Protein AF-A0A5E4K9M5-F1 (afdb_monomer)

Secondary structure (DSSP, 8-state):
---SHHHHHHHHHHHHTTS--SSS-------EEEEEEEEEETTEEEEEEEEE--HHHHHHHHHH-GGGGHHHHHHHTTTS-EEEEEE-SSEEEEEE-S-SEEETTEEEE---EEEEEE-SEEEEE-TT-SSPEEEESEEEEEGGGTTTTTHHHHHHIIIIIS--GGGGG-EEEEEETTEEEEEETTEEEEEEEEETTEEEEEETTS-EEEEEEEEETTEEEEEESSEEEPPPEEE--

Structure (mmCIF, N/CA/C/O backbone):
data_AF-A0A5E4K9M5-F1
#
_entry.id   AF-A0A5E4K9M5-F1
#
loop_
_atom_site.group_PDB
_atom_site.id
_atom_site.type_symbol
_atom_site.label_atom_id
_atom_site.label_alt_id
_atom_site.label_comp_id
_atom_site.label_asym_id
_atom_site.label_entity_id
_atom_site.label_seq_id
_atom_site.pdbx_PDB_ins_code
_atom_site.Cartn_x
_atom_site.Cartn_y
_atom_site.Cartn_z
_atom_site.occupancy
_atom_site.B_iso_or_equiv
_atom_site.auth_seq_id
_atom_site.auth_comp_id
_atom_site.auth_asym_id
_atom_site.auth_atom_id
_atom_site.pdbx_PDB_model_num
ATOM 1 N N . MET A 1 1 ? 60.844 -1.047 -1.094 1.00 50.81 1 MET A N 1
ATOM 2 C CA . MET A 1 1 ? 59.518 -1.431 -0.561 1.00 50.81 1 MET A CA 1
ATOM 3 C C . MET A 1 1 ? 58.925 -0.231 0.169 1.00 50.81 1 MET A C 1
ATOM 5 O O . MET A 1 1 ? 59.220 -0.029 1.337 1.00 50.81 1 MET A O 1
ATOM 9 N N . LYS A 1 2 ? 58.195 0.640 -0.537 1.00 50.81 2 LYS A N 1
ATOM 10 C CA . LYS A 1 2 ? 57.558 1.830 0.046 1.00 50.81 2 LYS A CA 1
ATOM 11 C C . LYS A 1 2 ? 56.042 1.601 0.094 1.00 50.81 2 LYS A C 1
ATOM 13 O O . LYS A 1 2 ? 55.430 1.344 -0.933 1.00 50.81 2 LYS A O 1
ATOM 18 N N . SER A 1 3 ? 55.513 1.635 1.319 1.00 57.06 3 SER A N 1
ATOM 19 C CA . SER A 1 3 ? 54.131 1.958 1.706 1.00 57.06 3 SER A CA 1
ATOM 20 C C . SER A 1 3 ? 52.963 1.204 1.039 1.00 57.06 3 SER A C 1
ATOM 22 O O . SER A 1 3 ? 52.093 1.831 0.447 1.00 57.06 3 SER A O 1
ATOM 24 N N . ALA A 1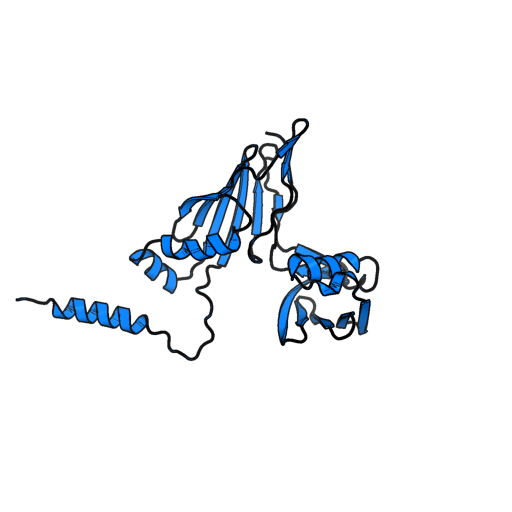 4 ? 52.854 -0.114 1.248 1.00 56.34 4 ALA A N 1
ATOM 25 C CA . ALA A 1 4 ? 51.552 -0.811 1.194 1.00 56.34 4 ALA A CA 1
ATOM 26 C C . ALA A 1 4 ? 50.802 -0.764 2.547 1.00 56.34 4 ALA A C 1
ATOM 28 O O . ALA A 1 4 ? 49.584 -0.914 2.603 1.00 56.34 4 ALA A O 1
ATOM 29 N N . LEU A 1 5 ? 51.528 -0.490 3.640 1.00 54.72 5 LEU A N 1
ATOM 30 C CA . LEU A 1 5 ? 50.997 -0.409 5.001 1.00 54.72 5 LEU A CA 1
ATOM 31 C C . LEU A 1 5 ? 49.834 0.597 5.187 1.00 54.72 5 LEU A C 1
ATOM 33 O O . LEU A 1 5 ? 48.868 0.222 5.846 1.00 54.72 5 LEU A O 1
ATOM 37 N N . PRO A 1 6 ? 49.831 1.817 4.601 1.00 60.69 6 PRO A N 1
ATOM 38 C CA . PRO A 1 6 ? 48.712 2.741 4.801 1.00 60.69 6 PRO A CA 1
ATOM 39 C C . PRO A 1 6 ? 47.427 2.279 4.099 1.00 60.69 6 PRO A C 1
ATOM 41 O O . PRO A 1 6 ? 46.347 2.536 4.612 1.00 60.69 6 PRO A O 1
ATOM 44 N N . ILE A 1 7 ? 47.524 1.546 2.981 1.00 67.31 7 ILE A N 1
ATOM 45 C CA . ILE A 1 7 ? 46.358 1.029 2.243 1.00 67.31 7 ILE A CA 1
ATOM 46 C C . ILE A 1 7 ? 45.674 -0.087 3.035 1.00 67.31 7 ILE A C 1
ATOM 48 O O . ILE A 1 7 ? 44.453 -0.082 3.161 1.00 67.31 7 ILE A O 1
ATOM 52 N N . PHE A 1 8 ? 46.449 -1.006 3.619 1.00 65.38 8 PHE A N 1
ATOM 53 C CA . PHE A 1 8 ? 45.904 -2.070 4.467 1.00 65.38 8 PHE A CA 1
ATOM 54 C C . PHE A 1 8 ? 45.260 -1.526 5.743 1.00 65.38 8 PHE A C 1
ATOM 56 O O . PHE A 1 8 ? 44.217 -2.027 6.148 1.00 65.38 8 PHE A O 1
ATOM 63 N N . VAL A 1 9 ? 45.832 -0.479 6.343 1.00 68.38 9 VAL A N 1
ATOM 64 C CA . VAL A 1 9 ? 45.229 0.194 7.503 1.00 68.38 9 VAL A CA 1
ATOM 65 C C . VAL A 1 9 ? 43.939 0.918 7.104 1.00 68.38 9 VAL A C 1
ATOM 67 O O . VAL A 1 9 ? 42.949 0.809 7.821 1.00 68.38 9 VAL A O 1
ATOM 70 N N . LEU A 1 10 ? 43.894 1.574 5.938 1.00 65.62 10 LEU A N 1
ATOM 71 C CA . LEU A 1 10 ? 42.676 2.222 5.436 1.00 65.62 10 LEU A CA 1
ATOM 72 C C . LEU A 1 10 ? 41.554 1.203 5.158 1.00 65.62 10 LEU A C 1
ATOM 74 O O . LEU A 1 10 ? 40.413 1.418 5.557 1.00 65.62 10 LEU A O 1
ATOM 78 N N . LEU A 1 11 ? 41.888 0.073 4.524 1.00 68.19 11 LEU A N 1
ATOM 79 C CA . LEU A 1 11 ? 40.965 -1.040 4.271 1.00 68.19 11 LEU A CA 1
ATOM 80 C C . LEU A 1 11 ? 40.505 -1.715 5.567 1.00 68.19 11 LEU A C 1
ATOM 82 O O . LEU A 1 11 ? 39.335 -2.064 5.682 1.00 68.19 11 LEU A O 1
ATOM 86 N N . ALA A 1 12 ? 41.390 -1.867 6.553 1.00 65.19 12 ALA A N 1
ATOM 87 C CA . ALA A 1 12 ? 41.050 -2.432 7.856 1.00 65.19 12 ALA A CA 1
ATOM 88 C C . ALA A 1 12 ? 40.137 -1.505 8.672 1.00 65.19 12 ALA A C 1
ATOM 90 O O . ALA A 1 12 ? 39.215 -1.991 9.318 1.00 65.19 12 ALA A O 1
ATOM 91 N N . ILE A 1 13 ? 40.330 -0.183 8.600 1.00 66.38 13 ILE A N 1
ATOM 92 C CA . ILE A 1 13 ? 39.412 0.800 9.200 1.00 66.38 13 ILE A CA 1
ATOM 93 C C . ILE A 1 13 ? 38.050 0.742 8.495 1.00 66.38 13 ILE A C 1
ATOM 95 O O . ILE A 1 13 ? 37.022 0.692 9.165 1.00 66.38 13 ILE A O 1
ATOM 99 N N . LEU A 1 14 ? 38.029 0.653 7.159 1.00 63.12 14 LEU A N 1
ATOM 100 C CA . LEU A 1 14 ? 36.798 0.477 6.379 1.00 63.12 14 LEU A CA 1
ATOM 101 C C . LEU A 1 14 ? 36.054 -0.820 6.764 1.00 63.12 14 LEU A C 1
ATOM 103 O O . LEU A 1 14 ? 34.833 -0.813 6.892 1.00 63.12 14 LEU A O 1
ATOM 107 N N . PHE A 1 15 ? 36.785 -1.913 7.012 1.00 59.09 15 PHE A N 1
ATOM 108 C CA . PHE A 1 15 ? 36.234 -3.183 7.501 1.00 59.09 15 PHE A CA 1
ATOM 109 C C . PHE A 1 15 ? 35.813 -3.148 8.976 1.00 59.09 15 PHE A C 1
ATOM 111 O O . PHE A 1 15 ? 34.861 -3.827 9.347 1.00 59.09 15 PHE A O 1
ATOM 118 N N . ALA A 1 16 ? 36.459 -2.344 9.821 1.00 57.28 16 ALA A N 1
ATOM 119 C CA . ALA A 1 16 ? 36.050 -2.166 11.214 1.00 57.28 16 ALA A CA 1
ATOM 120 C C . ALA A 1 16 ? 34.698 -1.435 11.324 1.00 57.28 16 ALA A C 1
ATOM 122 O O . ALA A 1 16 ? 33.911 -1.751 12.212 1.00 57.28 16 ALA A O 1
ATOM 123 N N . PHE A 1 17 ? 34.377 -0.545 10.375 1.00 53.91 17 PHE A N 1
ATOM 124 C CA . PHE A 1 17 ? 33.035 0.040 10.224 1.00 53.91 17 PHE A CA 1
ATOM 125 C C . PHE A 1 17 ? 31.990 -0.935 9.643 1.00 53.91 17 PHE A C 1
ATOM 127 O O . PHE A 1 17 ? 30.795 -0.657 9.725 1.00 53.91 17 PHE A O 1
ATOM 134 N N . LEU A 1 18 ? 32.406 -2.077 9.075 1.00 49.41 18 LEU A N 1
ATOM 135 C CA . LEU A 1 18 ? 31.502 -3.140 8.609 1.00 49.41 18 LEU A CA 1
ATOM 136 C C . LEU A 1 18 ? 31.061 -4.090 9.731 1.00 49.41 18 LEU A C 1
ATOM 138 O O . LEU A 1 18 ? 30.212 -4.944 9.477 1.00 49.41 18 LEU A O 1
ATOM 142 N N . ILE A 1 19 ? 31.606 -3.970 10.946 1.00 50.56 19 ILE A N 1
ATOM 143 C CA . ILE A 1 19 ? 31.110 -4.709 12.110 1.00 50.56 19 ILE A CA 1
ATOM 144 C C . ILE A 1 19 ? 29.936 -3.901 12.678 1.00 50.56 19 ILE A C 1
ATOM 146 O O . ILE A 1 19 ? 30.170 -2.879 13.327 1.00 50.56 19 ILE A O 1
ATOM 150 N N . PRO A 1 20 ? 28.669 -4.296 12.449 1.00 53.44 20 PRO A N 1
ATOM 151 C CA . PRO A 1 20 ? 27.568 -3.661 13.149 1.00 53.44 20 PRO A CA 1
ATOM 152 C C . PRO A 1 20 ? 27.783 -3.905 14.642 1.00 53.44 20 PRO A C 1
ATOM 154 O O . PRO A 1 20 ? 27.929 -5.051 15.070 1.00 53.44 20 PRO A O 1
ATOM 157 N N . PHE A 1 21 ? 27.812 -2.834 15.436 1.00 42.25 21 PHE A N 1
ATOM 158 C CA . PHE A 1 21 ? 27.625 -2.936 16.878 1.00 42.25 21 PHE A CA 1
ATOM 159 C C . PHE A 1 21 ? 26.360 -3.769 17.117 1.00 42.25 21 PHE A C 1
ATOM 161 O O . PHE A 1 21 ? 25.243 -3.334 16.838 1.00 42.25 21 PHE A O 1
ATOM 168 N N . SER A 1 22 ? 26.550 -5.011 17.560 1.00 47.81 22 SER A N 1
ATOM 169 C CA . SER A 1 22 ? 25.498 -6.006 17.719 1.00 47.81 22 SER A CA 1
ATOM 170 C C . SER A 1 22 ? 24.697 -5.724 18.987 1.00 47.81 22 SER A C 1
ATOM 172 O O . SER A 1 22 ? 24.838 -6.454 19.959 1.00 47.81 22 SER A O 1
ATOM 174 N N . ASN A 1 23 ? 23.920 -4.639 19.007 1.00 39.59 23 ASN A N 1
ATOM 175 C CA . ASN A 1 23 ? 22.883 -4.374 20.015 1.00 39.59 23 ASN A CA 1
ATOM 176 C C . ASN A 1 23 ? 21.865 -3.321 19.534 1.00 39.59 23 ASN A C 1
ATOM 178 O O . ASN A 1 23 ? 21.411 -2.467 20.289 1.00 39.59 23 ASN A O 1
ATOM 182 N N . GLY A 1 24 ? 21.481 -3.400 18.263 1.00 34.53 24 GLY A N 1
ATOM 183 C CA . GLY A 1 24 ? 20.300 -2.734 17.728 1.00 34.53 24 GLY A CA 1
ATOM 184 C C . GLY A 1 24 ? 19.589 -3.718 16.814 1.00 34.53 24 GLY A C 1
ATOM 185 O O . GLY A 1 24 ? 20.246 -4.459 16.081 1.00 34.53 24 GLY A O 1
ATOM 186 N N . THR A 1 25 ? 18.261 -3.784 16.882 1.00 33.03 25 THR A N 1
ATOM 187 C CA . THR A 1 25 ? 17.464 -4.485 15.868 1.00 33.03 25 THR A CA 1
ATOM 188 C C . THR A 1 25 ? 17.937 -4.044 14.484 1.00 33.03 25 THR A C 1
ATOM 190 O O . THR A 1 25 ? 18.209 -2.854 14.322 1.00 33.03 25 THR A O 1
ATOM 193 N N . PRO A 1 26 ? 18.067 -4.948 13.497 1.00 37.00 26 PRO A N 1
ATOM 194 C CA . PRO A 1 26 ? 18.453 -4.555 12.156 1.00 37.00 26 PRO A CA 1
ATOM 195 C C . PRO A 1 26 ? 17.358 -3.640 11.611 1.00 37.00 26 PRO A C 1
ATOM 197 O O . PRO A 1 26 ? 16.344 -4.113 11.104 1.00 37.00 26 PRO A O 1
ATOM 200 N N . GLU A 1 27 ? 17.548 -2.328 11.732 1.00 38.88 27 GLU A N 1
ATOM 201 C CA . GLU A 1 27 ? 16.930 -1.388 10.815 1.00 38.88 27 GLU A CA 1
ATOM 202 C C . GLU A 1 27 ? 17.432 -1.814 9.441 1.00 38.88 27 GLU A C 1
ATOM 204 O O . GLU A 1 27 ? 18.598 -1.659 9.071 1.00 38.88 27 GLU A O 1
ATOM 209 N N . THR A 1 28 ? 16.568 -2.538 8.742 1.00 41.56 28 THR A N 1
ATOM 210 C CA . THR A 1 28 ? 16.776 -2.993 7.381 1.00 41.56 28 THR A CA 1
ATOM 211 C C . THR A 1 28 ? 17.230 -1.796 6.571 1.00 41.56 28 THR A C 1
ATOM 213 O O . THR A 1 28 ? 16.444 -0.869 6.434 1.00 41.56 28 THR A O 1
ATOM 216 N N . ARG A 1 29 ? 18.479 -1.824 6.084 1.00 50.88 29 ARG A N 1
ATOM 217 C CA . ARG A 1 29 ? 19.083 -0.913 5.092 1.00 50.88 29 ARG A CA 1
ATOM 218 C C . ARG A 1 29 ? 17.989 -0.200 4.284 1.00 50.88 29 ARG A C 1
ATOM 220 O O . ARG A 1 29 ? 17.463 -0.782 3.333 1.00 50.88 29 ARG A O 1
ATOM 227 N N . SER A 1 30 ? 17.567 0.976 4.743 1.00 57.78 30 SER A N 1
ATOM 228 C CA . SER A 1 30 ? 16.258 1.519 4.382 1.00 57.78 30 SER A CA 1
ATOM 229 C C . SER A 1 30 ? 16.359 2.199 3.027 1.00 57.78 30 SER A C 1
ATOM 231 O O . SER A 1 30 ? 16.856 3.314 2.907 1.00 57.78 30 SER A O 1
ATOM 233 N N . MET A 1 31 ? 15.946 1.476 1.989 1.00 75.62 31 MET A N 1
ATOM 234 C CA . MET A 1 31 ? 15.567 2.088 0.727 1.00 75.62 31 MET A CA 1
ATOM 235 C C . MET A 1 31 ? 14.102 2.499 0.850 1.00 75.62 31 MET A C 1
ATOM 237 O O . MET A 1 31 ? 13.214 1.645 0.779 1.00 75.62 31 MET A O 1
ATOM 241 N N . ASP A 1 32 ? 13.864 3.793 1.015 1.00 85.62 32 ASP A N 1
ATOM 242 C CA . ASP A 1 32 ? 12.523 4.353 1.103 1.00 85.62 32 ASP A CA 1
ATOM 243 C C . ASP A 1 32 ? 12.048 4.756 -0.290 1.00 85.62 32 ASP A C 1
ATOM 245 O O . ASP A 1 32 ? 12.648 5.599 -0.959 1.00 85.62 32 ASP A O 1
ATOM 249 N N . PHE A 1 33 ? 10.967 4.134 -0.761 1.00 90.44 33 PHE A N 1
ATOM 250 C CA . PHE A 1 33 ? 10.431 4.391 -2.097 1.00 90.44 33 PHE A CA 1
ATOM 251 C C . PHE A 1 33 ? 9.691 5.726 -2.093 1.00 90.44 33 PHE A C 1
ATOM 253 O O . PHE A 1 33 ? 8.584 5.843 -1.570 1.00 90.44 33 PHE A O 1
ATOM 260 N N . THR A 1 34 ? 10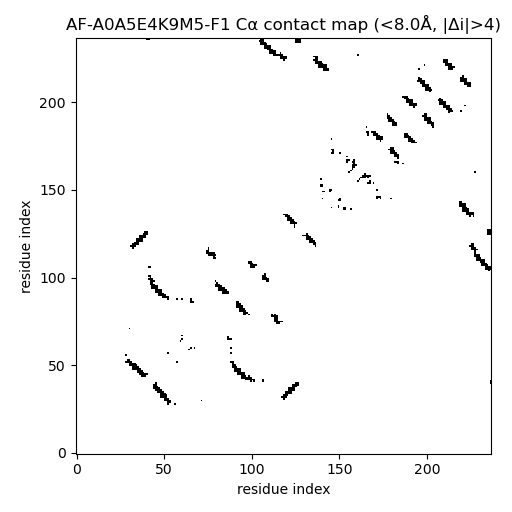.266 6.742 -2.723 1.00 92.94 34 THR A N 1
ATOM 261 C CA . THR A 1 34 ? 9.686 8.089 -2.738 1.00 92.94 34 THR A CA 1
ATOM 262 C C . THR A 1 34 ? 8.536 8.192 -3.733 1.00 92.94 34 THR A C 1
ATOM 264 O O . THR A 1 34 ? 7.506 8.798 -3.434 1.00 92.94 34 THR A O 1
ATOM 267 N N . SER A 1 35 ? 8.675 7.566 -4.904 1.00 96.12 35 SER A N 1
ATOM 268 C CA . SER A 1 35 ? 7.585 7.445 -5.874 1.00 96.12 35 SER A CA 1
ATOM 269 C C . SER A 1 35 ? 7.754 6.246 -6.798 1.00 96.12 35 SER A C 1
ATOM 271 O O . SER A 1 35 ? 8.866 5.852 -7.145 1.00 96.12 35 SER A O 1
ATOM 273 N N . LEU A 1 36 ? 6.625 5.711 -7.253 1.00 97.31 36 LEU A N 1
ATOM 274 C CA . LEU A 1 36 ? 6.540 4.728 -8.323 1.00 97.31 36 LEU A CA 1
ATOM 275 C C . LEU A 1 36 ? 5.774 5.357 -9.484 1.00 97.31 36 LEU A C 1
ATOM 277 O O . LEU A 1 36 ? 4.637 5.780 -9.320 1.00 97.31 36 LEU A O 1
ATOM 281 N N . THR A 1 37 ? 6.384 5.432 -10.659 1.00 97.94 37 THR A N 1
ATOM 282 C CA . THR A 1 37 ? 5.700 5.873 -11.879 1.00 97.94 37 THR A CA 1
ATOM 283 C C . THR A 1 37 ? 5.535 4.699 -12.819 1.00 97.94 37 THR A C 1
ATOM 285 O O . THR A 1 37 ? 6.521 4.064 -13.170 1.00 97.94 37 THR A O 1
ATOM 288 N N . VAL A 1 38 ? 4.309 4.437 -13.251 1.00 97.38 38 VAL A N 1
ATOM 289 C CA . VAL A 1 38 ? 3.965 3.394 -14.213 1.00 97.38 38 VAL A CA 1
ATOM 290 C C . VAL A 1 38 ? 3.536 4.067 -15.507 1.00 97.38 38 VAL A C 1
ATOM 292 O O . VAL A 1 38 ? 2.550 4.799 -15.528 1.00 97.38 38 VAL A O 1
ATOM 295 N N . ASN A 1 39 ? 4.282 3.822 -16.580 1.00 96.81 39 ASN A N 1
ATOM 296 C CA . ASN A 1 39 ? 3.920 4.252 -17.926 1.00 96.81 39 ASN A CA 1
ATOM 297 C C . ASN A 1 39 ? 3.489 3.027 -18.714 1.00 96.81 39 ASN A C 1
ATOM 299 O O . ASN A 1 39 ? 4.319 2.172 -19.029 1.00 96.81 39 ASN A O 1
ATOM 303 N N . PHE A 1 40 ? 2.196 2.937 -18.989 1.00 94.94 40 PHE A N 1
ATOM 304 C CA . PHE A 1 40 ? 1.630 1.833 -19.742 1.00 94.94 40 PHE A CA 1
ATOM 305 C C . PHE A 1 40 ? 1.909 1.975 -21.243 1.00 94.94 40 PHE A C 1
ATOM 307 O O . PHE A 1 40 ? 1.674 3.032 -21.826 1.00 94.94 40 PHE A O 1
ATOM 314 N N . ASP A 1 41 ? 2.358 0.887 -21.866 1.00 92.75 41 ASP A N 1
ATOM 315 C CA . ASP A 1 41 ? 2.529 0.761 -23.314 1.00 92.75 41 ASP A CA 1
ATOM 316 C C . ASP A 1 41 ? 1.961 -0.589 -23.759 1.00 92.75 41 ASP A C 1
ATOM 318 O O . ASP A 1 41 ? 2.585 -1.644 -23.622 1.00 92.75 41 ASP A O 1
ATOM 322 N N . LYS A 1 42 ? 0.731 -0.553 -24.279 1.00 93.75 42 LYS A N 1
ATOM 323 C CA . LYS A 1 42 ? -0.012 -1.739 -24.724 1.00 93.75 42 LYS A CA 1
ATOM 324 C C . LYS A 1 42 ? -0.087 -2.828 -23.650 1.00 93.75 42 LYS A C 1
ATOM 326 O O . LYS A 1 42 ? -0.826 -2.668 -22.695 1.00 93.75 42 LYS A O 1
ATOM 331 N N . THR A 1 43 ? 0.602 -3.954 -23.801 1.00 95.19 43 THR A N 1
ATOM 332 C CA . THR A 1 43 ? 0.581 -5.051 -22.819 1.00 95.19 43 THR A CA 1
ATOM 333 C C . THR A 1 43 ? 1.659 -4.913 -21.748 1.00 95.19 43 THR A C 1
ATOM 335 O O . THR A 1 43 ? 1.598 -5.604 -20.736 1.00 95.19 43 THR A O 1
ATOM 338 N N . ASP A 1 44 ? 2.637 -4.038 -21.959 1.00 96.12 44 ASP A N 1
ATOM 339 C CA . ASP A 1 44 ? 3.795 -3.846 -21.095 1.00 96.12 44 ASP A CA 1
ATOM 340 C C . ASP A 1 44 ? 3.672 -2.527 -20.317 1.00 96.12 44 ASP A C 1
ATOM 342 O O . ASP A 1 44 ? 2.793 -1.693 -20.562 1.00 96.12 44 ASP A O 1
ATOM 346 N N . ALA A 1 45 ? 4.596 -2.307 -19.385 1.00 96.81 45 ALA A N 1
ATOM 347 C CA . ALA A 1 45 ? 4.793 -0.994 -18.796 1.00 96.81 45 ALA A CA 1
ATOM 348 C C . ALA A 1 45 ? 6.237 -0.744 -18.369 1.00 96.81 45 ALA A C 1
ATOM 350 O O . ALA A 1 45 ? 6.995 -1.654 -18.021 1.00 96.81 45 ALA A O 1
ATOM 351 N N . LEU A 1 46 ? 6.590 0.537 -18.341 1.00 97.81 46 LEU A N 1
ATOM 352 C CA . LEU A 1 46 ? 7.836 1.019 -17.773 1.00 97.81 46 LEU A CA 1
ATOM 353 C C . LEU A 1 46 ? 7.582 1.548 -16.362 1.00 97.81 46 LEU A C 1
ATOM 355 O O . LEU A 1 46 ? 6.849 2.524 -16.179 1.00 97.81 46 LEU A O 1
ATOM 359 N N . PHE A 1 47 ? 8.194 0.910 -15.370 1.00 97.94 47 PHE A N 1
ATOM 360 C CA . PHE A 1 47 ? 8.137 1.334 -13.979 1.00 97.94 47 PHE A CA 1
ATOM 361 C C . PHE A 1 47 ? 9.394 2.137 -13.651 1.00 97.94 47 PHE A C 1
ATOM 363 O O . PHE A 1 47 ? 10.503 1.608 -13.696 1.00 97.94 47 PHE A O 1
ATOM 370 N N . THR A 1 48 ? 9.230 3.399 -13.279 1.00 98.12 48 THR A N 1
ATOM 371 C CA . THR A 1 48 ? 10.302 4.225 -12.717 1.00 98.12 48 THR A CA 1
ATOM 372 C C . THR A 1 48 ? 10.118 4.280 -11.209 1.00 98.12 48 THR A C 1
ATOM 374 O O . THR A 1 48 ? 9.166 4.883 -10.714 1.00 98.12 48 THR A O 1
ATOM 377 N N . VAL A 1 49 ? 11.022 3.630 -10.485 1.00 97.12 49 VAL A N 1
ATOM 378 C CA . VAL A 1 49 ? 11.037 3.551 -9.024 1.00 97.12 49 VAL A CA 1
ATOM 379 C C . VAL A 1 49 ? 12.048 4.566 -8.521 1.00 97.12 49 VAL A C 1
ATOM 381 O O . VAL A 1 49 ? 13.243 4.362 -8.701 1.00 97.12 49 VAL A O 1
ATOM 384 N N . ASN A 1 50 ? 11.591 5.653 -7.912 1.00 96.12 50 ASN A N 1
ATOM 385 C CA . ASN A 1 50 ? 12.468 6.608 -7.243 1.00 96.12 50 ASN A CA 1
ATOM 386 C C . ASN A 1 50 ? 12.567 6.248 -5.761 1.00 96.12 50 ASN A C 1
ATOM 388 O O . ASN A 1 50 ? 11.566 5.883 -5.134 1.00 96.12 50 ASN A O 1
ATOM 392 N N . TYR A 1 51 ? 13.760 6.366 -5.195 1.00 92.44 51 TYR A N 1
ATOM 393 C CA . TYR A 1 51 ? 14.025 5.996 -3.814 1.00 92.44 51 TYR A CA 1
ATOM 394 C C . TYR A 1 51 ? 15.083 6.882 -3.163 1.00 92.44 51 TYR A C 1
ATOM 396 O O . TYR A 1 51 ? 15.949 7.442 -3.832 1.00 92.44 51 TYR A O 1
ATOM 404 N N . ASP A 1 52 ? 15.019 6.970 -1.837 1.00 89.62 52 ASP A N 1
ATOM 405 C CA . ASP A 1 52 ? 16.103 7.485 -1.012 1.00 89.62 52 ASP A CA 1
ATOM 406 C C . ASP A 1 52 ? 16.745 6.334 -0.240 1.00 89.62 52 ASP A C 1
ATOM 408 O O . ASP A 1 52 ? 16.077 5.451 0.293 1.00 89.62 52 ASP A O 1
ATOM 412 N N . ILE A 1 53 ? 18.066 6.338 -0.229 1.00 84.19 53 ILE A N 1
ATOM 413 C CA . ILE A 1 53 ? 18.922 5.335 0.401 1.00 84.19 53 ILE A CA 1
ATOM 414 C C . ILE A 1 53 ? 19.725 5.947 1.553 1.00 84.19 53 ILE A C 1
ATOM 416 O O . ILE A 1 53 ? 20.491 5.237 2.192 1.00 84.19 53 ILE A O 1
ATOM 420 N N . GLY A 1 54 ? 19.588 7.251 1.820 1.00 81.56 54 GLY A N 1
ATOM 421 C CA . GLY A 1 54 ? 20.364 7.969 2.828 1.00 81.56 54 GLY A CA 1
ATOM 422 C C . GLY A 1 54 ? 21.847 8.144 2.469 1.00 81.56 54 GLY A C 1
ATOM 423 O O . GLY A 1 54 ? 22.340 7.652 1.449 1.00 81.56 54 GLY A O 1
ATOM 424 N N . ASP A 1 55 ? 22.577 8.869 3.317 1.00 77.88 55 ASP A N 1
ATOM 425 C CA . ASP A 1 55 ? 23.964 9.273 3.033 1.00 77.88 55 ASP A CA 1
ATOM 426 C C . ASP A 1 55 ? 24.976 8.137 3.230 1.00 77.88 55 ASP A C 1
ATOM 428 O O . ASP A 1 55 ? 25.877 7.944 2.411 1.00 77.88 55 ASP A O 1
ATOM 432 N N . MET A 1 56 ? 24.821 7.337 4.291 1.00 70.50 56 MET A N 1
ATOM 433 C CA . MET A 1 56 ? 25.758 6.244 4.576 1.00 70.50 56 MET A CA 1
ATOM 434 C C . MET A 1 56 ? 25.660 5.113 3.536 1.00 70.50 56 MET A C 1
ATOM 436 O O . MET A 1 56 ? 26.697 4.729 2.992 1.00 70.50 56 MET A O 1
ATOM 440 N N . PRO A 1 57 ? 24.465 4.604 3.163 1.00 74.69 57 PRO A N 1
ATOM 441 C CA . PRO A 1 57 ? 24.337 3.601 2.102 1.00 74.69 57 PRO A CA 1
ATOM 442 C C . PRO A 1 57 ? 24.768 4.099 0.715 1.00 74.69 57 PRO A C 1
ATOM 444 O O . PRO A 1 57 ? 25.283 3.297 -0.068 1.00 74.69 57 PRO A O 1
ATOM 447 N N . ARG A 1 58 ? 24.655 5.406 0.416 1.00 79.69 58 ARG A N 1
ATOM 448 C CA . ARG A 1 58 ? 25.176 6.001 -0.833 1.00 79.69 58 ARG A CA 1
ATOM 449 C C . ARG A 1 58 ? 26.655 5.713 -1.048 1.00 79.69 58 ARG A C 1
ATOM 451 O O . ARG A 1 58 ? 27.036 5.327 -2.152 1.00 79.69 58 ARG A O 1
ATOM 458 N N . LEU A 1 59 ? 27.481 5.858 -0.009 1.00 73.31 59 LEU A N 1
ATOM 459 C CA . LEU A 1 59 ? 28.917 5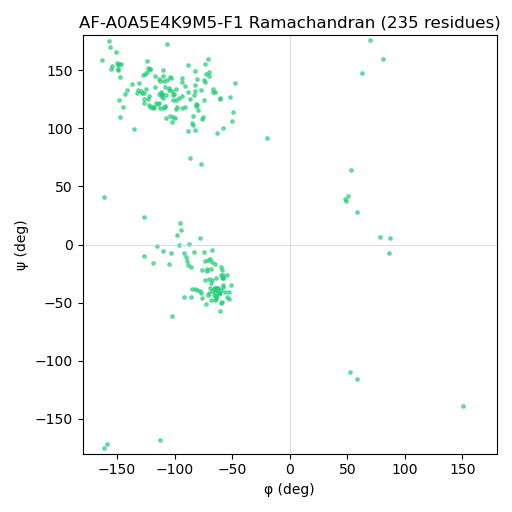.589 -0.111 1.00 73.31 59 LEU A CA 1
ATOM 460 C C . LEU A 1 59 ? 29.192 4.111 -0.428 1.00 73.31 59 LEU A C 1
ATOM 462 O O . LEU A 1 59 ? 30.039 3.803 -1.265 1.00 73.31 59 LEU A O 1
ATOM 466 N N . PHE A 1 60 ? 28.433 3.191 0.172 1.00 72.31 60 PHE A N 1
ATOM 467 C CA . PHE A 1 60 ? 28.544 1.763 -0.138 1.00 72.31 60 PHE A CA 1
ATOM 468 C C . PHE A 1 60 ? 28.145 1.451 -1.580 1.00 72.31 60 PHE A C 1
ATOM 470 O O . PHE A 1 60 ? 28.825 0.673 -2.246 1.00 72.31 60 PHE A O 1
ATOM 477 N N . ILE A 1 61 ? 27.084 2.076 -2.088 1.00 80.75 61 ILE A N 1
ATOM 478 C CA . ILE A 1 61 ? 26.634 1.898 -3.474 1.00 80.75 61 ILE A CA 1
ATOM 479 C C . ILE A 1 61 ? 27.624 2.506 -4.470 1.00 80.75 61 ILE A C 1
ATOM 481 O O . ILE A 1 61 ? 27.810 1.950 -5.550 1.00 80.75 61 ILE A O 1
ATOM 485 N N . LEU A 1 62 ? 28.305 3.599 -4.115 1.00 80.50 62 LEU A N 1
ATOM 486 C CA . LEU A 1 62 ? 29.389 4.155 -4.926 1.00 80.50 62 LEU A CA 1
ATOM 487 C C . LEU A 1 62 ? 30.551 3.158 -5.079 1.00 80.50 62 LEU A C 1
ATOM 489 O O . LEU A 1 62 ? 31.099 3.027 -6.170 1.00 80.50 62 LEU A O 1
ATOM 493 N N . LEU A 1 63 ? 30.905 2.443 -4.005 1.00 78.81 63 LEU A N 1
ATOM 494 C CA . LEU A 1 63 ? 32.017 1.485 -3.992 1.00 78.81 63 LEU A CA 1
ATOM 495 C C . LEU A 1 63 ? 31.654 0.122 -4.601 1.00 78.81 63 LEU A C 1
ATOM 497 O O . LEU A 1 63 ? 32.470 -0.480 -5.294 1.00 78.81 63 LEU A O 1
ATOM 501 N N . MET A 1 64 ? 30.443 -0.373 -4.336 1.00 76.44 64 MET A N 1
ATOM 502 C CA . MET A 1 64 ? 30.005 -1.735 -4.684 1.00 76.44 64 MET A CA 1
ATOM 503 C C . MET A 1 64 ? 29.081 -1.788 -5.908 1.00 76.44 64 MET A C 1
ATOM 505 O O . MET A 1 64 ? 28.726 -2.871 -6.376 1.00 76.44 64 MET A O 1
ATOM 509 N N . GLY A 1 65 ? 28.670 -0.629 -6.420 1.00 80.56 65 GLY A N 1
ATOM 510 C CA . GLY A 1 65 ? 27.672 -0.495 -7.472 1.00 80.56 65 GLY A CA 1
ATOM 511 C C . GLY A 1 65 ? 26.228 -0.598 -6.964 1.00 80.56 65 GLY A C 1
ATOM 512 O O . GLY A 1 65 ? 25.920 -1.174 -5.912 1.00 80.56 65 GLY A O 1
ATOM 513 N N . SER A 1 66 ? 25.305 -0.071 -7.770 1.00 80.00 66 SER A N 1
ATOM 514 C CA . SER A 1 66 ? 23.858 -0.076 -7.501 1.00 80.00 66 SER A CA 1
ATOM 515 C C . SER A 1 66 ? 23.250 -1.476 -7.478 1.00 80.00 66 SER A C 1
ATOM 517 O O . SER A 1 66 ? 22.190 -1.663 -6.890 1.00 80.00 66 SER A O 1
ATOM 519 N N . LYS A 1 67 ? 23.938 -2.492 -8.021 1.00 82.38 67 LYS A N 1
ATOM 520 C CA . LYS A 1 67 ? 23.501 -3.901 -8.009 1.00 82.38 67 LYS A CA 1
ATOM 521 C C . LYS A 1 67 ? 23.185 -4.436 -6.606 1.00 82.38 67 LYS A C 1
ATOM 523 O O . LYS A 1 67 ? 22.355 -5.323 -6.452 1.00 82.38 67 LYS A O 1
ATOM 528 N N . SER A 1 68 ? 23.796 -3.860 -5.573 1.00 80.31 68 SER A N 1
ATOM 529 C CA . SER A 1 68 ? 23.497 -4.170 -4.169 1.00 80.31 68 SER A CA 1
ATOM 530 C C . SER A 1 68 ? 22.040 -3.894 -3.751 1.00 80.31 68 SER A C 1
ATOM 532 O O . SER A 1 68 ? 21.579 -4.471 -2.767 1.00 80.31 68 SER A O 1
ATOM 534 N N . LEU A 1 69 ? 21.306 -3.066 -4.504 1.00 84.00 69 LEU A N 1
ATOM 535 C CA . LEU A 1 69 ? 19.907 -2.697 -4.258 1.00 84.00 69 LEU A CA 1
ATOM 536 C C . LEU A 1 69 ? 18.892 -3.655 -4.899 1.00 84.00 69 LEU A C 1
ATOM 538 O O . LEU A 1 69 ? 17.727 -3.703 -4.501 1.00 84.00 69 LEU A O 1
ATOM 542 N N . GLU A 1 70 ? 19.339 -4.448 -5.870 1.00 88.50 70 GLU A N 1
ATOM 543 C CA . GLU A 1 70 ? 18.513 -5.372 -6.643 1.00 88.50 70 GLU A CA 1
ATOM 544 C C . GLU A 1 70 ? 17.674 -6.339 -5.780 1.00 88.50 70 GLU A C 1
ATOM 546 O O . GLU A 1 70 ? 16.497 -6.523 -6.100 1.00 88.50 70 GLU A O 1
ATOM 551 N N . PRO A 1 71 ? 18.184 -6.916 -4.667 1.00 89.06 71 PRO A N 1
ATOM 552 C CA . PRO A 1 71 ? 17.386 -7.807 -3.825 1.00 89.06 71 PRO A CA 1
ATOM 553 C C . PRO A 1 71 ? 16.113 -7.155 -3.271 1.00 89.06 71 PRO A C 1
ATOM 555 O O . PRO A 1 71 ? 15.077 -7.814 -3.198 1.00 89.06 71 PRO A O 1
ATOM 558 N N . LYS A 1 72 ? 16.156 -5.859 -2.919 1.00 88.44 72 LYS A N 1
ATOM 559 C CA . LYS A 1 72 ? 14.979 -5.149 -2.396 1.00 88.44 72 LYS A CA 1
ATOM 560 C C . LYS A 1 72 ? 13.934 -4.926 -3.488 1.00 88.44 72 LYS A C 1
ATOM 562 O O . LYS A 1 72 ? 12.755 -5.163 -3.249 1.00 88.44 72 LYS A O 1
ATOM 567 N N . LEU A 1 73 ? 14.358 -4.553 -4.698 1.00 91.94 73 LEU A N 1
ATOM 568 C CA . LEU A 1 73 ? 13.450 -4.443 -5.845 1.00 91.94 73 LEU A CA 1
ATOM 569 C C . LEU A 1 73 ? 12.813 -5.797 -6.183 1.00 91.94 73 LEU A C 1
ATOM 571 O O . LEU A 1 73 ? 11.608 -5.858 -6.402 1.00 91.94 73 LEU A O 1
ATOM 575 N N . ARG A 1 74 ? 13.591 -6.888 -6.155 1.00 93.50 74 ARG A N 1
ATOM 576 C CA . ARG A 1 74 ? 13.082 -8.252 -6.392 1.00 93.50 74 ARG A CA 1
ATOM 577 C C . ARG A 1 74 ? 12.059 -8.696 -5.360 1.00 93.50 74 ARG A C 1
ATOM 579 O O . ARG A 1 74 ? 11.097 -9.356 -5.728 1.00 93.50 74 ARG A O 1
ATOM 586 N N . SER A 1 75 ? 12.244 -8.314 -4.100 1.00 91.94 75 SER A N 1
ATOM 587 C CA . SER A 1 75 ? 11.255 -8.537 -3.043 1.00 91.94 75 SER A CA 1
ATOM 588 C C . SER A 1 75 ? 9.935 -7.827 -3.370 1.00 91.94 75 SER A C 1
ATOM 590 O O . SER A 1 75 ? 8.901 -8.481 -3.521 1.00 91.94 75 SER A O 1
ATOM 592 N N . VAL A 1 76 ? 9.980 -6.506 -3.580 1.00 93.44 76 VAL A N 1
ATOM 593 C CA . VAL A 1 76 ? 8.783 -5.682 -3.815 1.00 93.44 76 VAL A CA 1
ATOM 594 C C . VAL A 1 76 ? 8.050 -6.054 -5.105 1.00 93.44 76 VAL A C 1
ATOM 596 O O . VAL A 1 76 ? 6.832 -6.203 -5.098 1.00 93.44 76 VAL A O 1
ATOM 599 N N . PHE A 1 77 ? 8.763 -6.210 -6.218 1.00 95.75 77 PHE A N 1
ATOM 600 C CA . PHE A 1 77 ? 8.162 -6.432 -7.537 1.00 95.75 77 PHE A CA 1
ATOM 601 C C . PHE A 1 77 ? 8.071 -7.917 -7.915 1.00 95.75 77 PHE A C 1
ATOM 603 O O . PHE A 1 77 ? 7.895 -8.242 -9.084 1.00 95.75 77 PHE A O 1
ATOM 610 N N . SER A 1 78 ? 8.155 -8.829 -6.942 1.00 95.06 78 SER A N 1
ATOM 611 C CA . SER A 1 78 ? 8.080 -10.283 -7.166 1.00 95.06 78 SER A CA 1
ATOM 612 C C . SER A 1 78 ? 6.786 -10.763 -7.836 1.00 95.06 78 SER A C 1
ATOM 614 O O . SER A 1 78 ? 6.787 -11.826 -8.452 1.00 95.06 78 SER A O 1
ATOM 616 N N . GLY A 1 79 ? 5.698 -9.990 -7.752 1.00 93.44 79 GLY A N 1
ATOM 617 C CA . GLY A 1 79 ? 4.440 -10.268 -8.455 1.00 93.44 79 GLY A CA 1
ATOM 618 C C . GLY A 1 79 ? 4.466 -9.977 -9.961 1.00 93.44 79 GLY A C 1
ATOM 619 O O . GLY A 1 79 ? 3.503 -10.301 -10.651 1.00 93.44 79 GLY A O 1
ATOM 620 N N . PHE A 1 80 ? 5.542 -9.381 -10.480 1.00 95.44 80 PHE A N 1
ATOM 621 C CA . PHE A 1 80 ? 5.675 -8.983 -11.880 1.00 95.44 80 PHE A CA 1
ATOM 622 C C . PHE A 1 80 ? 6.765 -9.805 -12.577 1.00 95.44 80 PHE A C 1
ATOM 624 O O . PHE A 1 80 ? 7.826 -10.053 -12.004 1.00 95.44 80 PHE A O 1
ATOM 631 N N . ASP A 1 81 ? 6.549 -10.163 -13.845 1.00 96.00 81 ASP A N 1
ATOM 632 C CA . ASP A 1 81 ? 7.659 -10.505 -14.740 1.00 96.00 81 ASP A CA 1
ATOM 633 C C . ASP A 1 81 ? 8.278 -9.203 -15.248 1.00 96.00 81 ASP A C 1
ATOM 635 O O . ASP A 1 81 ? 7.617 -8.411 -15.928 1.00 96.00 81 ASP A O 1
ATOM 639 N N . TYR A 1 82 ? 9.535 -8.956 -14.886 1.00 97.00 82 TYR A N 1
ATOM 640 C CA . TYR A 1 82 ? 10.218 -7.733 -15.268 1.00 97.00 82 TYR A CA 1
ATOM 641 C C . TYR A 1 82 ? 11.721 -7.909 -15.461 1.00 97.00 82 TYR A C 1
ATOM 643 O O . TYR A 1 82 ? 12.371 -8.746 -14.829 1.00 97.00 82 TYR A O 1
ATOM 651 N N . ASP A 1 83 ? 12.284 -7.020 -16.277 1.00 96.50 83 ASP A N 1
ATOM 652 C CA . ASP A 1 83 ? 13.727 -6.815 -16.381 1.00 96.50 83 ASP A CA 1
ATOM 653 C C . ASP A 1 83 ? 14.111 -5.455 -15.786 1.00 96.50 83 ASP A C 1
ATOM 655 O O . ASP A 1 83 ? 13.383 -4.469 -15.919 1.00 96.50 83 ASP A O 1
ATOM 659 N N . ILE A 1 84 ? 15.284 -5.372 -15.155 1.00 96.31 84 ILE A N 1
ATOM 660 C CA . ILE A 1 84 ? 15.863 -4.093 -14.726 1.00 96.31 84 ILE A CA 1
ATOM 661 C C . ILE A 1 84 ? 16.601 -3.494 -15.925 1.00 96.31 84 ILE A C 1
ATOM 663 O O . ILE A 1 84 ? 17.643 -4.009 -16.323 1.00 96.31 84 ILE A O 1
ATOM 667 N N . ILE A 1 85 ? 16.077 -2.406 -16.492 1.00 96.56 85 ILE A N 1
ATOM 668 C CA . ILE A 1 85 ? 16.726 -1.687 -17.601 1.00 96.56 85 ILE A CA 1
ATOM 669 C C . ILE A 1 85 ? 17.888 -0.848 -17.072 1.00 96.56 85 ILE A C 1
ATOM 671 O O . ILE A 1 85 ? 18.969 -0.818 -17.659 1.00 96.56 85 ILE A O 1
ATOM 675 N N . LYS A 1 86 ? 17.650 -0.126 -15.975 1.00 93.81 86 LYS A N 1
ATOM 676 C CA . LYS A 1 86 ? 18.624 0.792 -15.384 1.00 93.81 86 LYS A CA 1
ATOM 677 C C . LYS A 1 86 ? 18.463 0.832 -13.875 1.00 93.81 86 LYS A C 1
ATOM 679 O O . LYS A 1 86 ? 17.343 0.782 -13.379 1.00 93.81 86 LYS A O 1
ATOM 684 N N . MET A 1 87 ? 19.569 0.967 -13.154 1.00 90.31 87 MET A N 1
ATOM 685 C CA . MET A 1 87 ? 19.547 1.174 -11.712 1.00 90.31 87 MET A CA 1
ATOM 686 C C . MET A 1 87 ? 20.691 2.092 -11.289 1.00 90.31 87 MET A C 1
ATOM 688 O O . MET A 1 87 ? 21.863 1.759 -11.473 1.00 90.31 87 MET A O 1
ATOM 692 N N . ASP A 1 88 ? 20.326 3.233 -10.720 1.00 88.00 88 ASP A N 1
ATOM 693 C CA . ASP A 1 88 ? 21.207 4.303 -10.259 1.00 88.00 88 ASP A CA 1
ATOM 694 C C . ASP A 1 88 ? 21.151 4.414 -8.717 1.00 88.00 88 ASP A C 1
ATOM 696 O O . ASP A 1 88 ? 20.644 3.526 -8.025 1.00 88.00 88 ASP A O 1
ATOM 700 N N . GLN A 1 89 ? 21.701 5.492 -8.152 1.00 85.31 89 GLN A N 1
ATOM 701 C CA . GLN A 1 89 ? 21.710 5.729 -6.701 1.00 85.31 89 GLN A CA 1
ATOM 702 C C . GLN A 1 89 ? 20.363 6.197 -6.138 1.00 85.31 89 GLN A C 1
ATOM 704 O O . GLN A 1 89 ? 20.123 6.034 -4.949 1.00 85.31 89 GLN A O 1
ATOM 709 N N . ASP A 1 90 ? 19.497 6.766 -6.968 1.00 89.81 90 ASP A N 1
ATOM 710 C CA . ASP A 1 90 ? 18.237 7.408 -6.571 1.00 89.81 90 ASP A CA 1
ATOM 711 C C . ASP A 1 90 ? 17.015 6.864 -7.324 1.00 89.81 90 ASP A C 1
ATOM 713 O O . ASP A 1 90 ? 15.873 7.177 -6.979 1.00 89.81 90 ASP A O 1
ATOM 717 N N . LYS A 1 91 ? 17.234 6.050 -8.363 1.00 94.06 91 LYS A N 1
ATOM 718 C CA . LYS A 1 91 ? 16.153 5.463 -9.149 1.00 94.06 91 LYS A CA 1
ATOM 719 C C . LYS A 1 91 ? 16.515 4.153 -9.831 1.00 94.06 91 LYS A C 1
ATOM 721 O O . LYS A 1 91 ? 17.653 3.935 -10.248 1.00 94.06 91 LYS A O 1
ATOM 726 N N . ALA A 1 92 ? 15.496 3.341 -10.070 1.00 96.00 92 ALA A N 1
ATOM 727 C CA . ALA A 1 92 ? 15.540 2.195 -10.961 1.00 96.00 92 ALA A CA 1
ATOM 728 C C . ALA A 1 92 ? 14.451 2.302 -12.030 1.00 96.00 92 ALA A C 1
ATOM 730 O O . ALA A 1 92 ? 13.371 2.838 -11.793 1.00 96.00 92 ALA A O 1
ATOM 731 N N . VAL A 1 93 ? 14.740 1.770 -13.212 1.00 97.81 93 VAL A N 1
ATOM 732 C CA . VAL A 1 93 ? 13.797 1.648 -14.320 1.00 97.81 93 VAL A CA 1
ATOM 733 C C . VAL A 1 93 ? 13.621 0.168 -14.620 1.00 97.81 93 VAL A C 1
ATOM 735 O O . VAL A 1 93 ? 14.584 -0.517 -14.977 1.00 97.81 93 VAL A O 1
ATOM 738 N N . LEU A 1 94 ? 1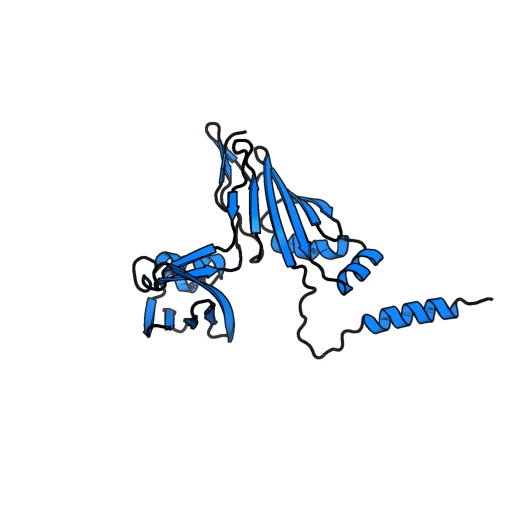2.395 -0.316 -14.464 1.00 97.81 94 LEU A N 1
ATOM 739 C CA . LEU A 1 94 ? 11.999 -1.702 -14.679 1.00 97.81 94 LEU A CA 1
ATOM 740 C C . LEU A 1 94 ? 11.069 -1.772 -15.887 1.00 97.81 94 LEU A C 1
ATOM 742 O O . LEU A 1 94 ? 10.198 -0.918 -16.048 1.00 97.81 94 LEU A O 1
ATOM 746 N N . ARG A 1 95 ? 11.213 -2.804 -16.713 1.00 98.00 95 ARG A N 1
ATOM 747 C CA . ARG A 1 95 ? 10.241 -3.129 -17.757 1.00 98.00 95 ARG A CA 1
ATOM 748 C C . ARG A 1 95 ? 9.395 -4.295 -17.294 1.00 98.00 95 ARG A C 1
ATOM 750 O O . ARG A 1 95 ? 9.887 -5.418 -17.308 1.00 98.00 95 ARG A O 1
ATOM 757 N N . ALA A 1 96 ? 8.156 -4.025 -16.909 1.00 97.31 96 ALA A N 1
ATOM 758 C CA . ALA A 1 96 ? 7.181 -5.057 -16.602 1.00 97.31 96 ALA A CA 1
ATOM 759 C C . ALA A 1 96 ? 6.533 -5.546 -17.904 1.00 97.31 96 ALA A C 1
ATOM 761 O O . ALA A 1 96 ? 6.085 -4.737 -18.723 1.00 97.31 96 ALA A O 1
ATOM 762 N N . ARG A 1 97 ? 6.514 -6.861 -18.114 1.00 96.31 97 ARG A N 1
ATOM 763 C CA . ARG A 1 97 ? 6.027 -7.489 -19.347 1.00 96.31 97 ARG A CA 1
ATOM 764 C C . ARG A 1 97 ? 4.645 -8.085 -19.150 1.00 96.31 97 ARG A C 1
ATOM 766 O O . ARG A 1 97 ? 4.374 -8.670 -18.105 1.00 96.31 97 ARG A O 1
ATOM 773 N N . ASN A 1 98 ? 3.814 -7.994 -20.187 1.00 94.25 98 ASN A N 1
ATOM 774 C CA . ASN A 1 98 ? 2.529 -8.695 -20.264 1.00 94.25 98 ASN A CA 1
ATOM 775 C C . ASN A 1 98 ? 1.638 -8.498 -19.017 1.00 94.25 98 ASN A C 1
ATOM 777 O O . ASN A 1 98 ? 1.032 -9.440 -18.507 1.00 94.25 98 ASN A O 1
ATOM 781 N N . ILE A 1 99 ? 1.588 -7.266 -18.507 1.00 93.56 99 ILE A N 1
ATOM 782 C CA . ILE A 1 99 ? 0.791 -6.894 -17.333 1.00 93.56 99 ILE A CA 1
ATOM 783 C C . ILE A 1 99 ? -0.621 -6.429 -17.697 1.00 93.56 99 ILE A C 1
ATOM 785 O O . ILE A 1 99 ? -1.458 -6.275 -16.811 1.00 93.56 99 ILE A O 1
ATOM 789 N N . SER A 1 100 ? -0.891 -6.197 -18.982 1.00 95.00 100 SER A N 1
ATOM 790 C CA . SER A 1 100 ? -2.211 -5.825 -19.489 1.00 95.00 100 SER A CA 1
ATOM 791 C C . SER A 1 100 ? -2.637 -6.774 -20.603 1.00 95.00 100 SER A C 1
ATOM 793 O O . SER A 1 100 ? -1.818 -7.209 -21.412 1.00 95.00 100 SER A O 1
ATOM 795 N N . ARG A 1 101 ? -3.940 -7.039 -20.701 1.00 95.62 101 ARG A N 1
ATOM 796 C CA . ARG A 1 101 ? -4.550 -7.801 -21.800 1.00 95.62 101 ARG A CA 1
ATOM 797 C C . ARG A 1 101 ? -5.329 -6.879 -22.728 1.00 95.62 101 ARG A C 1
ATOM 799 O O . ARG A 1 101 ? -6.003 -5.963 -22.267 1.00 95.62 101 ARG A O 1
ATOM 806 N N . PHE A 1 102 ? -5.264 -7.138 -24.029 1.00 95.69 102 PHE A N 1
ATOM 807 C CA . PHE A 1 102 ? -6.074 -6.418 -25.007 1.00 95.69 102 PHE A CA 1
ATOM 808 C C . PHE A 1 102 ? -7.440 -7.092 -25.168 1.00 95.69 102 PHE A C 1
ATOM 810 O O . PHE A 1 102 ? -7.514 -8.282 -25.470 1.00 95.69 102 PHE A O 1
ATOM 817 N N . ASP A 1 103 ? -8.518 -6.335 -24.988 1.00 96.31 103 ASP A N 1
ATOM 818 C CA . ASP A 1 103 ? -9.888 -6.786 -25.221 1.00 96.31 103 ASP A CA 1
ATOM 819 C C . ASP A 1 103 ? -10.729 -5.647 -25.802 1.00 96.31 103 ASP A C 1
ATOM 821 O O . ASP A 1 103 ? -10.756 -4.536 -25.272 1.00 96.31 103 ASP A O 1
ATOM 825 N N . LYS A 1 104 ? -11.427 -5.922 -26.910 1.00 94.19 104 LYS A N 1
ATOM 826 C CA . LYS A 1 104 ? -12.392 -5.001 -27.544 1.00 94.19 104 LYS A CA 1
ATOM 827 C C . LYS A 1 104 ? -11.888 -3.557 -27.739 1.00 94.19 104 LYS A C 1
ATOM 829 O O . LYS A 1 104 ? -12.655 -2.610 -27.579 1.00 94.19 104 LYS A O 1
ATOM 834 N N . GLY A 1 105 ? -10.618 -3.371 -28.106 1.00 93.88 105 GLY A N 1
ATOM 835 C CA . GLY A 1 105 ? -10.047 -2.037 -28.345 1.00 93.88 105 GLY A CA 1
ATOM 836 C C . GLY A 1 105 ? -9.482 -1.344 -27.103 1.00 93.88 105 GLY A C 1
ATOM 837 O O . GLY A 1 105 ? -9.066 -0.192 -27.199 1.00 93.88 105 GLY A O 1
ATOM 838 N N . TYR A 1 106 ? -9.448 -2.029 -25.961 1.00 95.75 106 TYR A N 1
ATOM 839 C CA . TYR A 1 106 ? -8.895 -1.524 -24.711 1.00 95.75 106 TYR A CA 1
ATOM 840 C C . TYR A 1 106 ? -7.796 -2.436 -24.194 1.00 95.75 106 TYR A C 1
ATOM 842 O O . TYR A 1 106 ? -7.818 -3.647 -24.405 1.00 95.75 106 TYR A O 1
ATOM 850 N N . TYR A 1 107 ? -6.871 -1.844 -23.454 1.00 96.38 107 TYR A N 1
ATOM 851 C CA . TYR A 1 107 ? -5.948 -2.557 -22.593 1.00 96.38 107 TYR A CA 1
ATOM 852 C C . TYR A 1 107 ? -6.511 -2.553 -21.177 1.00 96.38 107 TYR A C 1
ATOM 854 O O . TYR A 1 107 ? -6.873 -1.504 -20.639 1.00 96.38 107 TYR A O 1
ATOM 862 N N . LEU A 1 108 ? -6.628 -3.749 -20.612 1.00 96.00 108 LEU A N 1
ATOM 863 C CA . LEU A 1 108 ? -7.154 -4.012 -19.282 1.00 96.00 108 LEU A CA 1
ATOM 864 C C . LEU A 1 108 ? -5.999 -4.514 -18.421 1.00 96.00 108 LEU A C 1
ATOM 866 O O . LEU A 1 108 ? -5.407 -5.551 -18.722 1.00 96.00 108 LEU A O 1
ATOM 870 N N . HIS A 1 109 ? -5.677 -3.760 -17.382 1.00 93.12 109 HIS A N 1
ATOM 871 C CA . HIS A 1 109 ? -4.719 -4.128 -16.355 1.00 93.12 109 HIS A CA 1
ATOM 872 C C . HIS A 1 109 ? -5.495 -4.525 -15.106 1.00 93.12 109 HIS A C 1
ATOM 874 O O . HIS A 1 109 ? -6.123 -3.676 -14.471 1.00 93.12 109 HIS A O 1
ATOM 880 N N . ASP A 1 110 ? -5.454 -5.813 -14.789 1.00 93.00 110 ASP A N 1
ATOM 881 C CA . ASP A 1 110 ? -5.984 -6.336 -13.537 1.00 93.00 110 ASP A CA 1
ATOM 882 C C . ASP A 1 110 ? -4.940 -6.097 -12.427 1.00 93.00 110 ASP A C 1
ATOM 884 O O . ASP A 1 110 ? -3.734 -6.196 -12.666 1.00 93.00 110 ASP A O 1
ATOM 888 N N . SER A 1 111 ? -5.395 -5.767 -11.219 1.00 91.75 111 SER A N 1
ATOM 889 C CA . SER A 1 111 ? -4.548 -5.478 -10.059 1.00 91.75 111 SER A CA 1
ATOM 890 C C . SER A 1 111 ? -3.518 -6.583 -9.798 1.00 91.75 111 SER A C 1
ATOM 892 O O . SER A 1 111 ? -3.864 -7.755 -9.627 1.00 91.75 111 SER A O 1
ATOM 894 N N . VAL A 1 112 ? -2.241 -6.202 -9.701 1.00 92.81 112 VAL A N 1
ATOM 895 C CA . VAL A 1 112 ? -1.135 -7.111 -9.375 1.00 92.81 112 VAL A CA 1
ATOM 896 C C . VAL A 1 112 ? -0.555 -6.737 -8.019 1.00 92.81 112 VAL A C 1
ATOM 898 O O . VAL A 1 112 ? -0.238 -5.575 -7.756 1.00 92.81 112 VAL A O 1
ATOM 901 N N . ARG A 1 113 ? -0.408 -7.731 -7.138 1.00 91.75 113 ARG A N 1
ATOM 902 C CA . ARG A 1 113 ? 0.157 -7.535 -5.800 1.00 91.75 113 ARG A CA 1
ATOM 903 C C . ARG A 1 113 ? 1.664 -7.315 -5.852 1.00 91.75 113 ARG A C 1
ATOM 905 O O . ARG A 1 113 ? 2.385 -8.008 -6.566 1.00 91.75 113 ARG A O 1
ATOM 912 N N . PHE A 1 114 ? 2.133 -6.395 -5.021 1.00 93.06 114 PHE A N 1
ATOM 913 C CA . PHE A 1 114 ? 3.538 -6.327 -4.646 1.00 93.06 114 PHE A CA 1
ATOM 914 C C . PHE A 1 114 ? 3.866 -7.477 -3.683 1.00 93.06 114 PHE A C 1
ATOM 916 O O . PHE A 1 114 ? 2.989 -7.979 -2.976 1.00 93.06 114 PHE A O 1
ATOM 923 N N . GLY A 1 115 ? 5.133 -7.885 -3.632 1.00 90.31 115 GLY A N 1
ATOM 924 C CA . GLY A 1 115 ? 5.602 -8.886 -2.669 1.00 90.31 115 GLY A CA 1
ATOM 925 C C . GLY A 1 115 ? 5.588 -8.389 -1.224 1.00 90.31 115 GLY A C 1
ATOM 926 O O . GLY A 1 115 ? 5.547 -9.185 -0.291 1.00 90.31 115 GLY A O 1
ATOM 927 N N . GLU A 1 116 ? 5.585 -7.072 -1.028 1.00 87.06 116 GLU A N 1
ATOM 928 C CA . GLU A 1 116 ? 5.421 -6.418 0.266 1.00 87.06 116 GLU A CA 1
ATOM 929 C C . GLU A 1 116 ? 4.750 -5.049 0.087 1.00 87.06 116 GLU A C 1
ATOM 931 O O . GLU A 1 116 ? 4.818 -4.450 -0.987 1.00 87.06 116 GLU A O 1
ATOM 936 N N . GLY A 1 117 ? 4.095 -4.549 1.138 1.00 87.75 117 GLY A N 1
ATOM 937 C CA . GLY A 1 117 ? 3.462 -3.231 1.111 1.00 87.75 117 GLY A CA 1
ATOM 938 C C . GLY A 1 117 ? 4.498 -2.113 1.001 1.00 87.75 117 GLY A C 1
ATOM 939 O O . GLY A 1 117 ? 5.451 -2.069 1.780 1.00 87.75 117 GLY A O 1
ATOM 940 N N . ILE A 1 118 ? 4.295 -1.182 0.070 1.00 89.94 118 ILE A N 1
ATOM 941 C CA . ILE A 1 118 ? 5.200 -0.048 -0.149 1.00 89.94 118 ILE A CA 1
ATOM 942 C C . ILE A 1 118 ? 4.558 1.270 0.264 1.00 89.94 118 ILE A C 1
ATOM 944 O O . ILE A 1 118 ? 3.447 1.599 -0.144 1.00 89.94 118 ILE A O 1
ATOM 948 N N . LYS A 1 119 ? 5.268 2.054 1.077 1.00 91.69 119 LYS A N 1
ATOM 949 C CA . LYS A 1 119 ? 4.850 3.408 1.445 1.00 91.69 119 LYS A CA 1
ATOM 950 C C . LYS A 1 119 ? 5.394 4.370 0.401 1.00 91.69 119 LYS A C 1
ATOM 952 O O . LYS A 1 119 ? 6.563 4.728 0.452 1.00 91.69 119 LYS A O 1
ATOM 957 N N . THR A 1 120 ? 4.568 4.742 -0.570 1.00 92.50 120 THR A N 1
ATOM 958 C CA . THR A 1 120 ? 4.995 5.599 -1.679 1.00 92.50 120 THR A CA 1
ATOM 959 C C . THR A 1 120 ? 3.820 6.335 -2.321 1.00 92.50 120 THR A C 1
ATOM 961 O O . THR A 1 120 ? 2.657 6.101 -1.983 1.00 92.50 120 THR A O 1
ATOM 964 N N . VAL A 1 121 ? 4.128 7.219 -3.268 1.00 94.00 121 VAL A N 1
ATOM 965 C CA . VAL A 1 121 ? 3.148 7.797 -4.191 1.00 94.00 121 VAL A CA 1
ATOM 966 C C . VAL A 1 121 ? 3.263 7.092 -5.539 1.00 94.00 121 VAL A C 1
ATOM 968 O O . VAL A 1 121 ? 4.336 7.070 -6.140 1.00 94.00 121 VAL A O 1
ATOM 971 N N . LEU A 1 122 ? 2.152 6.544 -6.022 1.00 96.00 122 LEU A N 1
ATOM 972 C CA . LEU A 1 122 ? 2.042 5.885 -7.317 1.00 96.00 122 LEU A CA 1
ATOM 973 C C . LEU A 1 122 ? 1.429 6.842 -8.348 1.00 96.00 122 LEU A C 1
ATOM 975 O O . LEU A 1 122 ? 0.331 7.359 -8.156 1.00 96.00 122 LEU A O 1
ATOM 979 N N . TYR A 1 123 ? 2.131 7.050 -9.456 1.00 96.88 123 TYR A N 1
ATOM 980 C CA . TYR A 1 123 ? 1.658 7.794 -10.620 1.00 96.88 123 TYR A CA 1
ATOM 981 C C . TYR A 1 123 ? 1.451 6.833 -11.782 1.00 96.88 123 TYR A C 1
ATOM 983 O O . TYR A 1 123 ? 2.353 6.066 -12.111 1.00 96.88 123 TYR A O 1
ATOM 991 N N . ILE A 1 124 ? 0.284 6.883 -12.417 1.00 96.12 124 ILE A N 1
ATOM 992 C CA . ILE A 1 124 ? -0.044 6.041 -13.567 1.00 96.12 124 ILE A CA 1
ATOM 993 C C . ILE A 1 124 ? -0.322 6.917 -14.777 1.00 96.12 124 ILE A C 1
ATOM 995 O O . ILE A 1 124 ? -1.286 7.681 -14.778 1.00 96.12 124 ILE A O 1
ATOM 999 N N . TYR A 1 125 ? 0.499 6.758 -15.809 1.00 95.56 125 TYR A N 1
ATOM 1000 C CA . TYR A 1 125 ? 0.304 7.353 -17.123 1.00 95.56 125 TYR A CA 1
ATOM 1001 C C . TYR A 1 125 ? -0.282 6.311 -18.073 1.00 95.56 125 TYR A C 1
ATOM 1003 O O . TYR A 1 125 ? 0.241 5.198 -18.194 1.00 95.56 125 TYR A O 1
ATOM 1011 N N . THR A 1 126 ? -1.360 6.691 -18.753 1.00 94.44 126 THR A N 1
ATOM 1012 C CA . THR A 1 126 ? -1.961 5.925 -19.845 1.00 94.44 126 THR A CA 1
ATOM 1013 C C . THR A 1 126 ? -1.882 6.747 -21.134 1.00 94.44 126 THR A C 1
ATOM 1015 O O . THR A 1 126 ? -1.995 7.970 -21.064 1.00 94.44 126 THR A O 1
ATOM 1018 N N . PRO A 1 127 ? -1.688 6.127 -22.312 1.00 91.50 127 PRO A N 1
ATOM 1019 C CA . PRO A 1 127 ? -1.551 6.859 -23.576 1.00 91.50 127 PRO A CA 1
ATOM 1020 C C . PRO A 1 127 ? -2.740 7.765 -23.932 1.00 91.50 127 PRO A C 1
ATOM 1022 O O . PRO A 1 127 ? -2.577 8.754 -24.641 1.00 91.50 127 PRO A O 1
ATOM 1025 N N . ASP A 1 128 ? -3.933 7.437 -23.441 1.00 92.69 128 ASP A N 1
ATOM 1026 C CA . ASP A 1 128 ? -5.177 8.172 -23.672 1.00 92.69 128 ASP A CA 1
ATOM 1027 C C . ASP A 1 128 ? -5.439 9.313 -22.672 1.00 92.69 128 ASP A C 1
ATOM 1029 O O . ASP A 1 128 ? -6.456 9.999 -22.794 1.00 92.69 128 ASP A O 1
ATOM 1033 N N . SER A 1 129 ? -4.543 9.539 -21.705 1.00 91.50 129 SER A N 1
ATOM 1034 C CA . SER A 1 129 ? -4.665 10.599 -20.701 1.00 91.50 129 SER A CA 1
ATOM 1035 C C . SER A 1 129 ? -3.406 11.468 -20.659 1.00 91.50 129 SER A C 1
ATOM 1037 O O . SER A 1 129 ? -2.315 10.951 -20.418 1.00 91.50 129 SER A O 1
ATOM 1039 N N . PRO A 1 130 ? -3.523 12.800 -20.820 1.00 89.62 130 PRO A N 1
ATOM 1040 C CA . PRO A 1 130 ? -2.377 13.698 -20.694 1.00 89.62 130 PRO A CA 1
ATOM 1041 C C . PRO A 1 130 ? -1.909 13.859 -19.238 1.00 89.62 130 PRO A C 1
ATOM 1043 O O . PRO A 1 130 ? -0.765 14.239 -19.001 1.00 89.62 130 PRO A O 1
ATOM 1046 N N . GLU A 1 131 ? -2.779 13.576 -18.265 1.00 94.06 131 GLU A N 1
ATOM 1047 C CA . GLU A 1 131 ? -2.484 13.702 -16.838 1.00 94.06 131 GLU A CA 1
ATOM 1048 C C . GLU A 1 131 ? -2.375 12.327 -16.167 1.00 94.06 131 GLU A C 1
ATOM 1050 O O . GLU A 1 131 ? -3.176 11.428 -16.464 1.00 94.06 131 GLU A O 1
ATOM 1055 N N . PRO A 1 132 ? -1.417 12.142 -15.238 1.00 95.06 132 PRO A N 1
ATOM 1056 C CA . PRO A 1 132 ? -1.297 10.896 -14.506 1.00 95.06 132 PRO A CA 1
A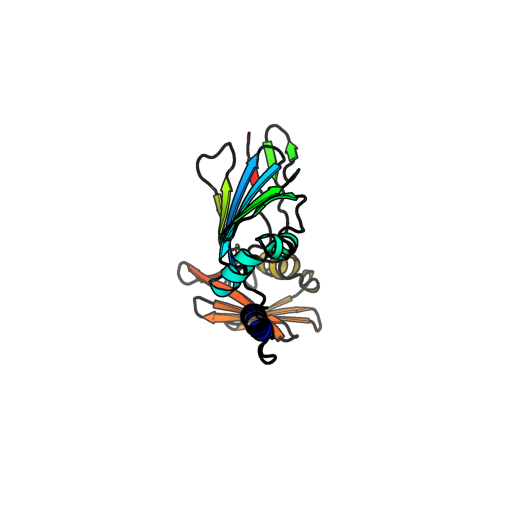TOM 1057 C C . PRO A 1 132 ? -2.387 10.760 -13.448 1.00 95.06 132 PRO A C 1
ATOM 1059 O O . PRO A 1 132 ? -2.679 11.687 -12.689 1.00 95.06 132 PRO A O 1
ATOM 1062 N N . LYS A 1 133 ? -2.899 9.541 -13.291 1.00 95.00 133 LYS A N 1
ATOM 1063 C CA . LYS A 1 133 ? -3.689 9.182 -12.112 1.00 95.00 133 LYS A CA 1
ATOM 1064 C C . LYS A 1 133 ? -2.741 9.017 -10.928 1.00 95.00 133 LYS A C 1
ATOM 1066 O O . LYS A 1 133 ? -1.789 8.237 -10.995 1.00 95.00 133 LYS A O 1
ATOM 1071 N N . LYS A 1 134 ? -2.991 9.759 -9.850 1.00 94.88 134 LYS A N 1
ATOM 1072 C CA . LYS A 1 134 ? -2.186 9.726 -8.625 1.00 94.88 134 LYS A CA 1
ATOM 1073 C C . LYS A 1 134 ? -2.881 8.886 -7.560 1.00 94.88 134 LYS A C 1
ATOM 1075 O O . LYS A 1 134 ? -4.029 9.146 -7.215 1.00 94.88 134 LYS A O 1
ATOM 1080 N N . TYR A 1 135 ? -2.142 7.944 -6.995 1.00 91.38 135 TYR A N 1
ATOM 1081 C CA . TYR A 1 135 ? -2.567 7.100 -5.889 1.00 91.38 135 TYR A CA 1
ATOM 1082 C C . TYR A 1 135 ? -1.574 7.273 -4.746 1.00 91.38 135 TYR A C 1
ATOM 1084 O O . TYR A 1 135 ? -0.365 7.111 -4.907 1.00 91.38 135 TYR A O 1
ATOM 1092 N N . SER A 1 136 ? -2.074 7.632 -3.574 1.00 85.31 136 SER A N 1
ATOM 1093 C CA . SER A 1 136 ? -1.265 7.731 -2.365 1.00 85.31 136 SER A CA 1
ATOM 1094 C C . SER A 1 136 ? -2.144 7.386 -1.187 1.00 85.31 136 SER A C 1
ATOM 1096 O O . SER A 1 136 ? -3.161 8.052 -1.004 1.00 85.31 136 SER A O 1
ATOM 1098 N N . ARG A 1 137 ? -1.715 6.397 -0.396 1.00 86.38 137 ARG A N 1
ATOM 1099 C CA . ARG A 1 137 ? -2.504 5.789 0.684 1.00 86.38 137 ARG A CA 1
ATOM 1100 C C . ARG A 1 137 ? -3.761 5.102 0.137 1.00 86.38 137 ARG A C 1
ATOM 1102 O O . ARG A 1 137 ? -4.338 5.507 -0.869 1.00 86.38 137 ARG A O 1
ATOM 1109 N N . LEU A 1 138 ? -4.177 4.025 0.782 1.00 89.75 138 LEU A N 1
ATOM 1110 C CA . LEU A 1 138 ? -5.344 3.257 0.355 1.00 89.75 138 LEU A CA 1
ATOM 1111 C C . LEU A 1 138 ? -6.477 3.497 1.339 1.00 89.75 138 LEU A C 1
ATOM 1113 O O . LEU A 1 138 ? -6.333 3.158 2.510 1.00 89.75 138 LEU A O 1
ATOM 1117 N N . TYR A 1 139 ? -7.594 4.058 0.877 1.00 93.38 139 TYR A N 1
ATOM 1118 C CA . TYR A 1 139 ? -8.803 4.124 1.694 1.00 93.38 139 TYR A CA 1
ATOM 1119 C C . TYR A 1 139 ? -9.258 2.709 2.056 1.00 93.38 139 TYR A C 1
ATOM 1121 O O . TYR A 1 139 ? -9.439 1.869 1.173 1.00 93.38 139 TYR A O 1
ATOM 1129 N N . LEU A 1 140 ? -9.440 2.459 3.350 1.00 95.69 140 LEU A N 1
ATOM 1130 C CA . LEU A 1 140 ? -9.844 1.159 3.869 1.00 95.69 140 LEU A CA 1
ATOM 1131 C C . LEU A 1 140 ? -11.328 1.162 4.226 1.00 95.69 140 LEU A C 1
ATOM 1133 O O . LEU A 1 140 ? -12.098 0.397 3.655 1.00 95.69 140 LEU A O 1
ATOM 1137 N N . PHE A 1 141 ? -11.743 2.006 5.170 1.00 97.31 141 PHE A N 1
ATOM 1138 C CA . PHE A 1 141 ? -13.127 2.058 5.647 1.00 97.31 141 PHE A CA 1
ATOM 1139 C C . PHE A 1 141 ? -13.429 3.351 6.413 1.00 97.31 141 PHE A C 1
ATOM 1141 O O . PHE A 1 141 ? -12.535 4.020 6.923 1.00 97.31 141 PHE A O 1
ATOM 1148 N N . ASP A 1 142 ? -14.710 3.695 6.511 1.00 97.19 142 ASP A N 1
ATOM 1149 C CA . ASP A 1 142 ? -15.241 4.687 7.446 1.00 97.19 142 ASP A CA 1
ATOM 1150 C C . ASP A 1 142 ? -15.397 4.039 8.833 1.00 97.19 142 ASP A C 1
ATOM 1152 O O . ASP A 1 142 ? -16.141 3.067 9.004 1.00 97.19 142 ASP A O 1
ATOM 1156 N N . TRP A 1 143 ? -14.702 4.578 9.838 1.00 97.75 143 TRP A N 1
ATOM 1157 C CA . TRP A 1 143 ? -14.731 4.084 11.216 1.00 97.75 143 TRP A CA 1
ATOM 1158 C C . TRP A 1 143 ? -16.139 4.084 11.816 1.00 97.75 143 TRP A C 1
ATOM 1160 O O . TRP A 1 143 ? -16.483 3.212 12.621 1.00 97.75 143 TRP A O 1
ATOM 1170 N N . SER A 1 144 ? -16.967 5.064 11.450 1.00 95.88 144 SER A N 1
ATOM 1171 C CA . SER A 1 144 ? -18.345 5.185 11.926 1.00 95.88 144 SER A CA 1
ATOM 1172 C C . SER A 1 144 ? -19.265 4.124 11.321 1.00 95.88 144 SER A C 1
ATOM 1174 O O . SER A 1 144 ? -20.263 3.780 11.950 1.00 95.88 144 SER A O 1
ATOM 1176 N N . ASN A 1 145 ? -18.906 3.552 10.167 1.00 97.00 145 ASN A N 1
ATOM 1177 C CA . ASN A 1 145 ? -19.662 2.486 9.499 1.00 97.00 145 ASN A CA 1
ATOM 1178 C C . ASN A 1 145 ? -19.170 1.075 9.854 1.00 97.00 145 ASN A C 1
ATOM 1180 O O . ASN A 1 145 ? -19.567 0.109 9.195 1.00 97.00 145 ASN A O 1
ATOM 1184 N N . VAL A 1 146 ? -18.319 0.949 10.879 1.00 96.81 146 VAL A N 1
ATOM 1185 C CA . VAL A 1 146 ? -17.865 -0.333 11.423 1.00 96.81 146 VAL A CA 1
ATOM 1186 C C . VAL A 1 146 ? -18.201 -0.421 12.924 1.00 96.81 146 VAL A C 1
ATOM 1188 O O . VAL A 1 146 ? -17.705 0.395 13.714 1.00 96.81 146 VAL A O 1
ATOM 1191 N N . PRO A 1 147 ? -19.004 -1.421 13.348 1.00 96.81 147 PRO A N 1
ATOM 1192 C CA . PRO A 1 147 ? -19.656 -2.427 12.512 1.00 96.81 147 PRO A CA 1
ATOM 1193 C C . PRO A 1 147 ? -20.783 -1.828 11.649 1.00 96.81 147 PRO A C 1
ATOM 1195 O O . PRO A 1 147 ? -21.493 -0.931 12.095 1.00 96.81 147 PRO A O 1
ATOM 1198 N N . GLY A 1 148 ? -20.972 -2.343 10.434 1.00 96.06 148 GLY A N 1
ATOM 1199 C CA . GLY A 1 148 ? -22.002 -1.876 9.504 1.00 96.06 148 GLY A CA 1
ATOM 1200 C C . GLY A 1 148 ? -21.615 -2.056 8.035 1.00 96.06 148 GLY A C 1
ATOM 1201 O O . GLY A 1 148 ? -21.060 -3.084 7.644 1.00 96.06 148 GLY A O 1
ATOM 1202 N N . ASN A 1 149 ? -21.923 -1.046 7.220 1.00 97.12 149 ASN A N 1
ATOM 1203 C CA . ASN A 1 149 ? -21.769 -1.082 5.760 1.00 97.12 149 ASN A CA 1
ATOM 1204 C C . ASN A 1 149 ? -20.328 -1.331 5.294 1.00 97.12 149 ASN A C 1
ATOM 1206 O O . ASN A 1 149 ? -20.124 -1.894 4.221 1.00 97.12 149 ASN A O 1
ATOM 1210 N N . ASP A 1 150 ? -19.339 -0.966 6.109 1.00 97.75 150 ASP A N 1
ATOM 1211 C CA . ASP A 1 150 ? -17.925 -1.099 5.760 1.00 97.75 150 ASP A CA 1
ATOM 1212 C C . ASP A 1 150 ? -17.264 -2.359 6.346 1.00 97.75 150 ASP A C 1
ATOM 1214 O O . ASP A 1 150 ? -16.057 -2.562 6.200 1.00 97.75 150 ASP A O 1
ATOM 1218 N N . ASN A 1 151 ? -18.051 -3.263 6.943 1.00 97.00 151 ASN A N 1
ATOM 1219 C CA . ASN A 1 151 ? -17.562 -4.541 7.466 1.00 97.00 151 ASN A CA 1
ATOM 1220 C C . ASN A 1 151 ? -16.780 -5.336 6.418 1.00 97.00 151 ASN A C 1
ATOM 1222 O O . ASN A 1 151 ? -15.691 -5.830 6.700 1.00 97.00 151 ASN A O 1
ATOM 1226 N N . SER A 1 152 ? -17.320 -5.455 5.201 1.00 96.38 152 SER A N 1
ATOM 1227 C CA . SER A 1 152 ? -16.663 -6.207 4.128 1.00 96.38 152 SER A CA 1
ATOM 1228 C C . SER A 1 152 ? -15.323 -5.592 3.738 1.00 96.38 152 SER A C 1
ATOM 1230 O O . SER A 1 152 ? -14.378 -6.336 3.495 1.00 96.38 152 SER A O 1
ATOM 1232 N N . LYS A 1 153 ? -15.213 -4.257 3.724 1.00 96.12 153 LYS A N 1
ATOM 1233 C CA . LYS A 1 153 ? -13.961 -3.565 3.403 1.00 96.12 153 LYS A CA 1
ATOM 1234 C C . LYS A 1 153 ? -12.894 -3.852 4.455 1.00 96.12 153 LYS A C 1
ATOM 1236 O O . LYS A 1 153 ? -11.794 -4.267 4.096 1.00 96.12 153 LYS A O 1
ATOM 1241 N N . LEU A 1 154 ? -13.241 -3.730 5.741 1.00 97.31 154 LEU A N 1
ATOM 1242 C CA . LEU A 1 154 ? -12.328 -4.064 6.834 1.00 97.31 154 LEU A CA 1
ATOM 1243 C C . LEU A 1 154 ? -11.875 -5.532 6.761 1.00 97.31 154 LEU A C 1
ATOM 1245 O O . LEU A 1 154 ? -10.679 -5.808 6.811 1.00 97.31 154 LEU A O 1
ATOM 1249 N N . LEU A 1 155 ? -12.805 -6.481 6.610 1.00 96.81 155 LEU A N 1
ATOM 1250 C CA . LEU A 1 155 ? -12.452 -7.905 6.533 1.00 96.81 155 LEU A CA 1
ATOM 1251 C C . LEU A 1 155 ? -11.615 -8.229 5.291 1.00 96.81 155 LEU A C 1
ATOM 1253 O O . LEU A 1 155 ? -10.697 -9.041 5.381 1.00 96.81 155 LEU A O 1
ATOM 1257 N N . ASN A 1 156 ? -11.894 -7.596 4.149 1.00 94.88 156 ASN A N 1
ATOM 1258 C CA . ASN A 1 156 ? -11.105 -7.771 2.932 1.00 94.88 156 ASN A CA 1
ATOM 1259 C C . ASN A 1 156 ? -9.675 -7.269 3.120 1.00 94.88 156 ASN A C 1
ATOM 1261 O O . ASN A 1 156 ? -8.751 -7.999 2.777 1.00 94.88 156 ASN A O 1
ATOM 1265 N N . PHE A 1 157 ? -9.491 -6.090 3.716 1.00 94.38 157 PHE A N 1
ATOM 1266 C CA . PHE A 1 157 ? -8.164 -5.560 4.019 1.00 94.38 157 PHE A CA 1
ATOM 1267 C C . PHE A 1 157 ? -7.375 -6.499 4.945 1.00 94.38 157 PHE A C 1
ATOM 1269 O O . PHE A 1 157 ? -6.260 -6.911 4.628 1.00 94.38 157 PHE A O 1
ATOM 1276 N N . LEU A 1 158 ? -7.974 -6.923 6.065 1.00 95.50 158 LEU A N 1
ATOM 1277 C CA . LEU A 1 158 ? -7.305 -7.847 6.985 1.00 95.50 158 LEU A CA 1
ATOM 1278 C C . LEU A 1 158 ? -6.955 -9.176 6.298 1.00 95.50 158 LEU A C 1
ATOM 1280 O O . LEU A 1 158 ? -5.871 -9.715 6.509 1.00 95.50 158 LEU A O 1
ATOM 1284 N N . ARG A 1 159 ? -7.863 -9.711 5.475 1.00 94.69 159 ARG A N 1
ATOM 1285 C CA . ARG A 1 159 ? -7.689 -11.006 4.814 1.00 94.69 159 ARG A CA 1
ATOM 1286 C C . ARG A 1 159 ? -6.666 -10.966 3.693 1.00 94.69 159 ARG A C 1
ATOM 1288 O O . ARG A 1 159 ? -5.835 -11.864 3.616 1.00 94.69 159 ARG A O 1
ATOM 1295 N N . TYR A 1 160 ? -6.808 -10.021 2.775 1.00 90.12 160 TYR A N 1
ATOM 1296 C CA . TYR A 1 160 ? -6.065 -10.023 1.524 1.00 90.12 160 TYR A CA 1
ATOM 1297 C C . TYR A 1 160 ? -4.772 -9.230 1.656 1.00 90.12 160 TYR A C 1
ATOM 1299 O O . TYR A 1 160 ? -3.735 -9.762 1.277 1.00 90.12 160 TYR A O 1
ATOM 1307 N N . ASP A 1 161 ? -4.803 -8.040 2.255 1.00 89.81 161 ASP A N 1
ATOM 1308 C C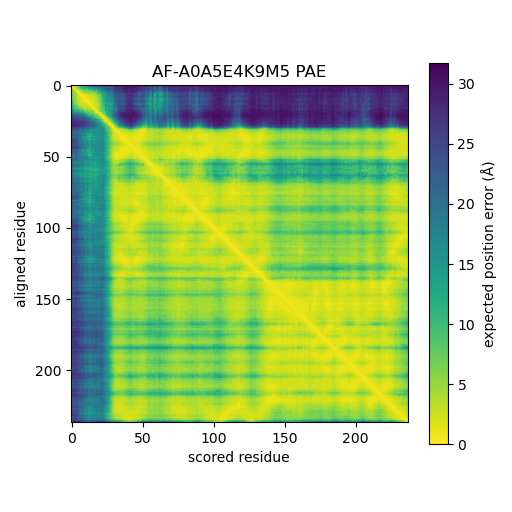A . ASP A 1 161 ? -3.627 -7.165 2.326 1.00 89.81 161 ASP A CA 1
ATOM 1309 C C . ASP A 1 161 ? -2.714 -7.509 3.508 1.00 89.81 161 ASP A C 1
ATOM 1311 O O . ASP A 1 161 ? -1.492 -7.500 3.372 1.00 89.81 161 ASP A O 1
ATOM 1315 N N . LEU A 1 162 ? -3.292 -7.871 4.661 1.00 90.88 162 LEU A N 1
ATOM 1316 C CA . LEU A 1 162 ? -2.526 -8.313 5.838 1.00 90.88 162 LEU A CA 1
ATOM 1317 C C . LEU A 1 162 ? -2.402 -9.840 5.969 1.00 90.88 162 LEU A C 1
ATOM 1319 O O . LEU A 1 162 ? -1.789 -10.319 6.924 1.00 90.88 162 LEU A O 1
ATOM 1323 N N . GLU A 1 163 ? -2.986 -10.595 5.033 1.00 91.25 163 GLU A N 1
ATOM 1324 C CA . GLU A 1 163 ? -2.931 -12.066 4.962 1.00 91.25 163 GLU A CA 1
ATOM 1325 C C . GLU A 1 163 ? -3.482 -12.791 6.207 1.00 91.25 163 GLU A C 1
ATOM 1327 O O . GLU A 1 163 ? -3.127 -13.929 6.527 1.00 91.25 163 GLU A O 1
ATOM 1332 N N . ILE A 1 164 ? -4.419 -12.153 6.915 1.00 93.38 164 ILE A N 1
ATOM 1333 C CA . ILE A 1 164 ? -5.066 -12.682 8.120 1.00 93.38 164 ILE A CA 1
ATOM 1334 C C . ILE A 1 164 ? -6.273 -13.539 7.709 1.00 93.38 164 ILE A C 1
ATOM 1336 O O . ILE A 1 164 ? -7.434 -13.144 7.823 1.00 93.38 164 ILE A O 1
ATOM 1340 N N . ASN A 1 165 ? -5.998 -14.737 7.194 1.00 92.19 165 ASN A N 1
ATOM 1341 C CA . ASN A 1 165 ? -6.973 -15.577 6.483 1.00 92.19 165 ASN A CA 1
ATOM 1342 C C . ASN A 1 165 ? -8.241 -15.971 7.268 1.00 92.19 165 ASN A C 1
ATOM 1344 O O . ASN A 1 165 ? -9.301 -16.156 6.660 1.00 92.19 165 ASN A O 1
ATOM 1348 N N . TRP A 1 166 ? -8.174 -16.081 8.599 1.00 93.94 166 TRP A N 1
ATOM 1349 C CA . TRP A 1 166 ? -9.325 -16.461 9.433 1.00 93.94 166 TRP A CA 1
ATOM 1350 C C . TRP A 1 166 ? -10.438 -15.397 9.454 1.00 93.94 166 TRP A C 1
ATOM 1352 O O . TRP A 1 166 ? -11.582 -15.696 9.795 1.00 93.94 166 TRP A O 1
ATOM 1362 N N . THR A 1 167 ? -10.151 -14.170 9.010 1.00 94.12 167 THR A N 1
ATOM 1363 C CA . THR A 1 167 ? -11.103 -13.045 9.025 1.00 94.12 167 THR A CA 1
ATOM 1364 C C . THR A 1 167 ? -12.272 -13.193 8.049 1.00 94.12 167 THR A C 1
ATOM 1366 O O . THR A 1 167 ? -13.272 -12.496 8.189 1.00 94.12 167 THR A O 1
ATOM 1369 N N . LYS A 1 168 ? -12.224 -14.150 7.108 1.00 86.81 168 LYS A N 1
ATOM 1370 C CA . LYS A 1 168 ? -13.292 -14.392 6.114 1.00 86.81 168 LYS A CA 1
ATOM 1371 C C . LYS A 1 168 ? -14.691 -14.539 6.732 1.00 86.81 168 LYS A C 1
ATOM 1373 O O . LYS A 1 168 ? -15.676 -14.182 6.092 1.00 86.81 168 LYS A O 1
ATOM 1378 N N . LYS A 1 169 ? -14.778 -15.127 7.926 1.00 87.44 169 LYS A N 1
ATOM 1379 C CA . LYS A 1 169 ? -16.031 -15.337 8.668 1.00 87.44 169 LYS A CA 1
ATOM 1380 C C . LYS A 1 169 ? -15.950 -14.766 10.086 1.00 87.44 169 LYS A C 1
ATOM 1382 O O . LYS A 1 169 ? -16.624 -15.266 10.980 1.00 87.44 169 LYS A O 1
ATOM 1387 N N . ALA A 1 170 ? -15.069 -13.794 10.306 1.00 95.94 170 ALA A N 1
ATOM 1388 C CA . ALA A 1 170 ? -14.918 -13.198 11.620 1.00 95.94 170 ALA A CA 1
ATOM 1389 C C . ALA A 1 170 ? -16.105 -12.298 11.958 1.00 95.94 170 ALA A C 1
ATOM 1391 O O . ALA A 1 170 ? -16.681 -11.631 11.097 1.00 95.94 170 ALA A O 1
ATOM 1392 N N . GLU A 1 171 ? -16.433 -12.271 13.240 1.00 97.25 171 GLU A N 1
ATOM 1393 C CA . GLU A 1 171 ? -17.370 -11.322 13.808 1.00 97.25 171 GLU A CA 1
ATOM 1394 C C . GLU A 1 171 ? -16.651 -10.005 14.100 1.00 97.25 171 GLU A C 1
ATOM 1396 O O . GLU A 1 171 ? -15.453 -9.977 14.396 1.00 97.25 171 GLU A O 1
ATOM 1401 N N . ILE A 1 172 ? -17.392 -8.902 14.016 1.00 98.31 172 ILE A N 1
ATOM 1402 C CA . ILE A 1 172 ? -16.884 -7.556 14.277 1.00 98.31 172 ILE A CA 1
ATOM 1403 C C . ILE A 1 172 ? -17.719 -6.946 15.390 1.00 98.31 172 ILE A C 1
ATOM 1405 O O . ILE A 1 172 ? -18.945 -6.881 15.298 1.00 98.31 172 ILE A O 1
ATOM 1409 N N . LYS A 1 173 ? -17.049 -6.453 16.427 1.00 97.25 173 LYS A N 1
ATOM 1410 C CA . LYS A 1 173 ? -17.681 -5.780 17.556 1.00 97.25 173 LYS A CA 1
ATOM 1411 C C . LYS A 1 173 ? -16.969 -4.473 17.857 1.00 97.25 173 LYS A C 1
ATOM 1413 O O . LYS A 1 173 ? -15.751 -4.443 17.993 1.00 97.25 173 LYS A O 1
ATOM 1418 N N . LYS A 1 174 ? -17.738 -3.401 18.033 1.00 96.81 174 LYS A N 1
ATOM 1419 C CA . LYS A 1 174 ? -17.232 -2.163 18.631 1.00 96.81 174 LYS A CA 1
ATOM 1420 C C . LYS A 1 174 ? -17.232 -2.329 20.147 1.00 96.81 174 LYS A C 1
ATOM 1422 O O . LYS A 1 174 ? -18.275 -2.637 20.722 1.00 96.81 174 LYS A O 1
ATOM 1427 N N . LEU A 1 175 ? -16.062 -2.232 20.772 1.00 95.88 175 LEU A N 1
ATOM 1428 C CA . LEU A 1 175 ? -15.917 -2.341 22.226 1.00 95.88 175 LEU A CA 1
ATOM 1429 C C . LEU A 1 175 ? -16.236 -1.003 22.900 1.00 95.88 175 LEU A C 1
ATOM 1431 O O . LEU A 1 175 ? -16.892 -0.979 23.935 1.00 95.88 175 LEU A O 1
ATOM 1435 N N . ASP A 1 176 ? -15.816 0.090 22.265 1.00 94.69 176 ASP A N 1
ATOM 1436 C CA . ASP A 1 176 ? -16.111 1.476 22.624 1.00 94.69 176 ASP A CA 1
ATOM 1437 C C . ASP A 1 176 ? -15.899 2.381 21.390 1.00 94.69 176 ASP A C 1
ATOM 1439 O O . ASP A 1 176 ? -15.679 1.893 20.279 1.00 94.69 176 ASP A O 1
ATOM 1443 N N . ASN A 1 177 ? -15.952 3.704 21.559 1.00 93.31 177 ASN A N 1
ATOM 1444 C CA . ASN A 1 177 ? -15.803 4.656 20.451 1.00 93.31 177 ASN A CA 1
ATOM 1445 C C . ASN A 1 177 ? -14.466 4.534 19.697 1.00 93.31 177 ASN A C 1
ATOM 1447 O O . ASN A 1 177 ? -14.425 4.808 18.495 1.00 93.31 177 ASN A O 1
ATOM 1451 N N . ASN A 1 178 ? -13.414 4.079 20.376 1.00 96.75 178 ASN A N 1
ATOM 1452 C CA . ASN A 1 178 ? -12.041 4.031 19.888 1.00 96.75 178 ASN A CA 1
ATOM 1453 C C . ASN A 1 178 ? -11.541 2.605 19.635 1.00 96.75 178 ASN A C 1
ATOM 1455 O O . ASN A 1 178 ? -10.454 2.446 19.092 1.00 96.75 178 ASN A O 1
ATOM 1459 N N . ASN A 1 179 ? -12.306 1.567 19.972 1.00 98.00 179 ASN A N 1
ATOM 1460 C CA . ASN A 1 179 ? -11.861 0.182 19.852 1.00 98.00 179 ASN A CA 1
ATOM 1461 C C . ASN A 1 179 ? -12.843 -0.670 19.042 1.00 98.00 179 ASN A C 1
ATOM 1463 O O . ASN A 1 179 ? -14.005 -0.850 19.414 1.00 98.00 179 ASN A O 1
ATOM 1467 N N . ILE A 1 180 ? -12.344 -1.264 17.959 1.00 98.44 180 ILE A N 1
ATOM 1468 C CA . ILE A 1 180 ? -13.030 -2.296 17.175 1.00 98.44 180 ILE A CA 1
ATOM 1469 C C . ILE A 1 180 ? -12.275 -3.608 17.360 1.00 98.44 180 ILE A C 1
ATOM 1471 O O . ILE A 1 180 ? -11.061 -3.658 17.193 1.00 98.44 180 ILE A O 1
ATOM 1475 N N . ARG A 1 181 ? -12.995 -4.685 17.660 1.00 98.19 181 ARG A N 1
ATOM 1476 C CA . ARG A 1 181 ? -12.459 -6.043 17.720 1.00 98.19 181 ARG A CA 1
ATOM 1477 C C . ARG A 1 181 ? -13.033 -6.880 16.590 1.00 98.19 181 ARG A C 1
ATOM 1479 O O . ARG A 1 181 ? -14.251 -6.985 16.452 1.00 98.19 181 ARG A O 1
ATOM 1486 N N . VAL A 1 182 ? -12.149 -7.515 15.832 1.00 98.19 182 VAL A N 1
ATOM 1487 C CA . VAL A 1 182 ? -12.477 -8.548 14.844 1.00 98.19 182 VAL A CA 1
ATOM 1488 C C . VAL A 1 182 ? -12.022 -9.88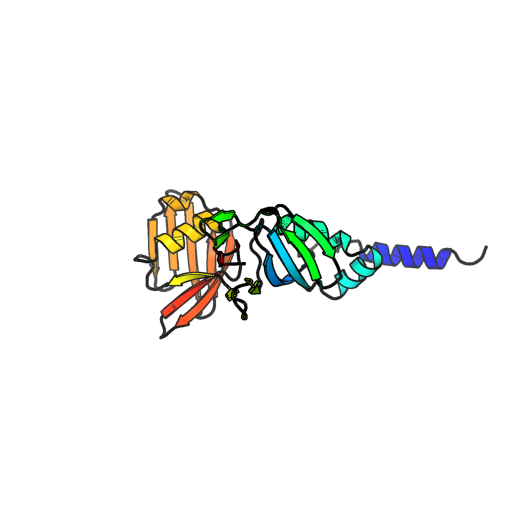4 15.407 1.00 98.19 182 VAL A C 1
ATOM 1490 O O . VAL A 1 182 ? -10.880 -9.987 15.849 1.00 98.19 182 VAL A O 1
ATOM 1493 N N . PHE A 1 183 ? -12.881 -10.900 15.440 1.00 97.06 183 PHE A N 1
ATOM 1494 C CA . PHE A 1 183 ? -12.544 -12.169 16.088 1.00 97.06 183 PHE A CA 1
ATOM 1495 C C . PHE A 1 183 ? -13.222 -13.379 15.444 1.00 97.06 183 PHE A C 1
ATOM 1497 O O . PHE A 1 183 ? -14.302 -13.283 14.865 1.00 97.06 183 PHE A O 1
ATOM 1504 N N . SER A 1 184 ? -12.569 -14.534 15.539 1.00 95.81 184 SER A N 1
ATOM 1505 C CA . SER A 1 184 ? -13.122 -15.830 15.147 1.00 95.81 184 SER A CA 1
ATOM 1506 C C . SER A 1 184 ? -12.557 -16.910 16.067 1.00 95.81 184 SER A C 1
ATOM 1508 O O . SER A 1 184 ? -11.363 -17.206 16.039 1.00 95.81 184 SER A O 1
ATOM 1510 N N . GLY A 1 185 ? -13.401 -17.473 16.936 1.00 90.31 185 GLY A N 1
ATOM 1511 C CA . GLY A 1 185 ? -12.953 -18.411 17.966 1.00 90.31 185 GLY A CA 1
ATOM 1512 C C . GLY A 1 185 ? -11.902 -17.787 18.892 1.00 90.31 185 GLY A C 1
ATOM 1513 O O . GLY A 1 185 ? -12.194 -16.835 19.611 1.00 90.31 185 GLY A O 1
ATOM 1514 N N . ASN A 1 186 ? -10.680 -18.328 18.864 1.00 90.38 186 ASN A N 1
ATOM 1515 C CA . ASN A 1 186 ? -9.557 -17.872 19.693 1.00 90.38 186 ASN A CA 1
ATOM 1516 C C . ASN A 1 186 ? -8.680 -16.802 19.021 1.00 90.38 186 ASN A C 1
ATOM 1518 O O . ASN A 1 186 ? -7.769 -16.270 19.670 1.00 90.38 186 ASN A O 1
ATOM 1522 N N . ASP A 1 187 ? -8.923 -16.509 17.746 1.00 94.50 187 ASP A N 1
ATOM 1523 C CA . ASP A 1 187 ? -8.190 -15.498 17.002 1.00 94.50 187 ASP A CA 1
ATOM 1524 C C . ASP A 1 187 ? -8.891 -14.148 17.112 1.00 94.50 187 ASP A C 1
ATOM 1526 O O . ASP A 1 187 ? -10.116 -14.047 17.004 1.00 94.50 187 ASP A O 1
ATOM 1530 N N . SER A 1 188 ? -8.107 -13.095 17.329 1.00 96.06 188 SER A N 1
ATOM 1531 C CA . SER A 1 188 ? -8.625 -11.736 17.393 1.00 96.06 188 SER A CA 1
ATOM 1532 C C . SER A 1 188 ? -7.609 -10.711 16.913 1.00 96.06 188 SER A C 1
ATOM 1534 O O . SER A 1 188 ? -6.397 -10.869 17.083 1.00 96.06 188 SER A O 1
ATOM 1536 N N . VAL A 1 189 ? -8.139 -9.625 16.367 1.00 97.56 189 VAL A N 1
ATOM 1537 C CA . VAL A 1 189 ? -7.430 -8.396 16.034 1.00 97.56 189 VAL A CA 1
ATOM 1538 C C . VAL A 1 189 ? -8.170 -7.245 16.694 1.00 97.56 189 VAL A C 1
ATOM 1540 O O . VAL A 1 189 ? -9.384 -7.115 16.533 1.00 97.56 189 VAL A O 1
ATOM 1543 N N . ASP A 1 190 ? -7.421 -6.408 17.401 1.00 98.00 190 ASP A N 1
ATOM 1544 C CA . ASP A 1 190 ? -7.929 -5.160 17.956 1.00 98.00 190 ASP A CA 1
ATOM 1545 C C . ASP A 1 190 ? -7.462 -3.997 17.090 1.00 98.00 190 ASP A C 1
ATOM 1547 O O . ASP A 1 190 ? -6.287 -3.893 16.746 1.00 98.00 190 ASP A O 1
ATOM 1551 N N . ILE A 1 191 ? -8.384 -3.117 16.738 1.00 98.31 191 ILE A N 1
ATOM 1552 C CA . ILE A 1 191 ? -8.123 -1.893 15.995 1.00 98.31 191 ILE A CA 1
ATOM 1553 C C . ILE A 1 191 ? -8.4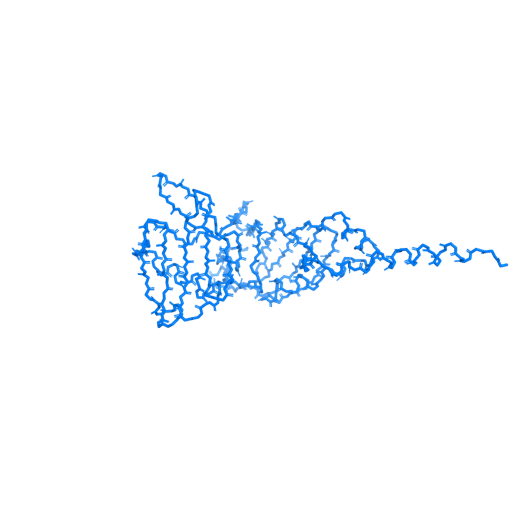41 -0.748 16.939 1.00 98.31 191 ILE A C 1
ATOM 1555 O O . ILE A 1 191 ? -9.559 -0.650 17.446 1.00 98.31 191 ILE A O 1
ATOM 1559 N N . VAL A 1 192 ? -7.443 0.091 17.187 1.00 98.31 192 VAL A N 1
ATOM 1560 C CA . VAL A 1 192 ? -7.492 1.158 18.182 1.00 98.31 192 VAL A CA 1
ATOM 1561 C C . VAL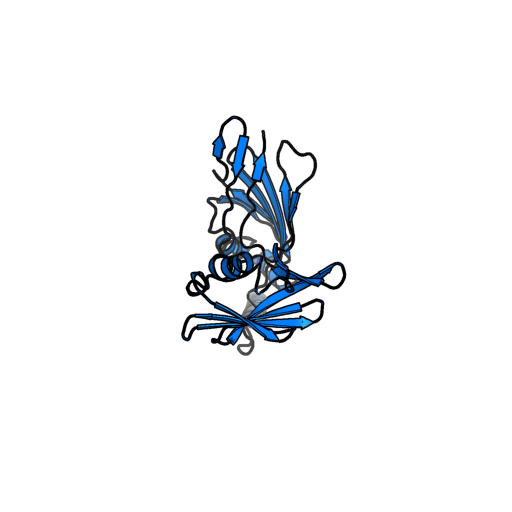 A 1 192 ? -7.318 2.496 17.482 1.00 98.31 192 VAL A C 1
ATOM 1563 O O . VAL A 1 192 ? -6.267 2.748 16.895 1.00 98.31 192 VAL A O 1
ATOM 1566 N N . LEU A 1 193 ? -8.324 3.359 17.566 1.00 97.81 193 LEU A N 1
ATOM 1567 C CA . LEU A 1 193 ? -8.231 4.764 17.192 1.00 97.81 193 LEU A CA 1
ATOM 1568 C C . LEU A 1 193 ? -7.450 5.496 18.289 1.00 97.81 193 LEU A C 1
ATOM 1570 O O . LEU A 1 193 ? -7.919 5.621 19.420 1.00 97.81 193 LEU A O 1
ATOM 1574 N N . VAL A 1 194 ? -6.224 5.916 17.977 1.00 97.44 194 VAL A N 1
ATOM 1575 C CA . VAL A 1 194 ? -5.316 6.535 18.955 1.00 97.44 194 VAL A CA 1
ATOM 1576 C C . VAL A 1 194 ? -5.589 8.030 19.058 1.00 97.44 194 VAL A C 1
ATOM 1578 O O . VAL A 1 194 ? -5.635 8.577 20.156 1.00 97.44 194 VAL A O 1
ATOM 1581 N N . ASN A 1 195 ? -5.745 8.683 17.909 1.00 95.31 195 ASN A N 1
ATOM 1582 C CA . ASN A 1 195 ? -6.089 10.093 17.774 1.00 95.31 195 ASN A CA 1
ATOM 1583 C C . ASN A 1 195 ? -6.633 10.359 16.359 1.00 95.31 195 ASN A C 1
ATOM 1585 O O . ASN A 1 195 ? -6.746 9.442 15.546 1.00 95.31 195 ASN A O 1
ATOM 1589 N N . ASP A 1 196 ? -6.901 11.627 16.058 1.00 94.94 196 ASP A N 1
ATOM 1590 C CA . ASP A 1 196 ? -7.486 12.081 14.791 1.00 94.94 196 ASP A CA 1
ATOM 1591 C C . ASP A 1 196 ? -6.580 11.899 13.558 1.00 94.94 196 ASP A C 1
ATOM 1593 O O . ASP A 1 196 ? -7.018 12.158 12.442 1.00 94.94 196 ASP A O 1
ATOM 1597 N N . ALA A 1 197 ? -5.334 11.448 13.741 1.00 96.19 197 ALA A N 1
ATOM 1598 C CA . ALA A 1 197 ? -4.374 11.188 12.667 1.00 96.19 197 ALA A CA 1
ATOM 1599 C C . ALA A 1 197 ? -3.918 9.719 12.586 1.00 96.19 197 ALA A C 1
ATOM 1601 O O . ALA A 1 197 ? -3.335 9.313 11.578 1.00 96.19 197 ALA A O 1
ATOM 1602 N N . LYS A 1 198 ? -4.143 8.912 13.632 1.00 97.31 198 LYS A N 1
ATOM 1603 C CA . LYS A 1 198 ? -3.547 7.578 13.758 1.00 97.31 198 LYS A CA 1
ATOM 1604 C C . LYS A 1 198 ? -4.502 6.551 14.355 1.00 97.31 198 LYS A C 1
ATOM 1606 O O . LYS A 1 198 ? -5.070 6.744 15.431 1.00 97.31 198 LYS A O 1
ATOM 1611 N N . ALA A 1 199 ? -4.551 5.390 13.709 1.00 98.12 199 ALA A N 1
ATOM 1612 C CA . ALA A 1 199 ? -5.100 4.164 14.268 1.00 98.12 199 ALA A CA 1
ATOM 1613 C C . ALA A 1 199 ? -4.051 3.044 14.224 1.00 98.12 199 ALA A C 1
ATOM 1615 O O . ALA A 1 199 ? -3.081 3.106 13.469 1.00 98.12 199 ALA A O 1
ATOM 1616 N N . ILE A 1 200 ? -4.213 2.032 15.073 1.00 98.12 200 ILE A N 1
ATOM 1617 C CA . ILE A 1 200 ? -3.277 0.909 15.181 1.00 98.12 200 ILE A CA 1
ATOM 1618 C C . ILE A 1 200 ? -4.056 -0.396 15.186 1.00 98.12 200 ILE A C 1
ATOM 1620 O O . ILE A 1 200 ? -4.963 -0.583 15.995 1.00 98.12 200 ILE A O 1
ATOM 1624 N N . ILE A 1 201 ? -3.640 -1.326 14.336 1.00 97.94 201 ILE A N 1
ATOM 1625 C CA . ILE A 1 201 ? -4.052 -2.726 14.393 1.00 97.94 201 ILE A CA 1
ATOM 1626 C C . ILE A 1 201 ? -3.088 -3.473 15.306 1.00 97.94 201 ILE A C 1
ATOM 1628 O O . ILE A 1 201 ? -1.876 -3.371 15.133 1.00 97.94 201 ILE A O 1
ATOM 1632 N N . LYS A 1 202 ? -3.614 -4.253 16.246 1.00 97.44 202 LYS A N 1
ATOM 1633 C CA . LYS A 1 202 ? -2.862 -5.083 17.187 1.00 97.44 202 LYS A CA 1
ATOM 1634 C C . LYS A 1 202 ? -3.280 -6.538 17.029 1.00 97.44 202 LYS A C 1
ATOM 1636 O O . LYS A 1 202 ? -4.441 -6.892 17.242 1.00 97.44 202 LYS A O 1
ATOM 1641 N N . LEU A 1 203 ? -2.326 -7.385 16.659 1.00 94.69 203 LEU A N 1
ATOM 1642 C CA . LEU A 1 203 ? -2.509 -8.833 16.623 1.00 94.69 203 LEU A CA 1
ATOM 1643 C C . LEU A 1 203 ? -2.153 -9.429 17.984 1.00 94.69 203 LEU A C 1
ATOM 1645 O O . LEU A 1 203 ? -1.308 -8.913 18.716 1.00 94.69 203 LEU A O 1
ATOM 1649 N N . ARG A 1 204 ? -2.743 -10.586 18.294 1.00 90.19 204 ARG A N 1
ATOM 1650 C CA . ARG A 1 204 ? -2.478 -11.325 19.538 1.00 90.19 204 ARG A CA 1
ATOM 1651 C C . ARG A 1 204 ? -1.003 -11.703 19.731 1.00 90.19 204 ARG A C 1
ATOM 1653 O O . ARG A 1 204 ? -0.545 -11.806 20.862 1.00 90.19 204 ARG A O 1
ATOM 1660 N N . ASN A 1 205 ? -0.258 -11.891 18.643 1.00 87.88 205 ASN A N 1
ATOM 1661 C CA . ASN A 1 205 ? 1.177 -12.195 18.671 1.00 87.88 205 ASN A CA 1
ATOM 1662 C C . ASN A 1 205 ? 2.072 -10.964 18.932 1.00 87.88 205 ASN A C 1
ATOM 1664 O O . ASN A 1 205 ? 3.290 -11.077 18.845 1.00 87.88 205 ASN A O 1
ATOM 1668 N N . GLY A 1 206 ? 1.487 -9.794 19.208 1.00 89.88 206 GLY A N 1
ATOM 1669 C CA . GLY A 1 206 ? 2.209 -8.548 19.462 1.00 89.88 206 GLY A CA 1
ATOM 1670 C C . GLY A 1 206 ? 2.572 -7.752 18.207 1.00 89.88 206 GLY A C 1
ATOM 1671 O O . GLY A 1 206 ? 3.011 -6.612 18.335 1.00 89.88 206 GLY A O 1
ATOM 1672 N N . LYS A 1 207 ? 2.359 -8.292 16.996 1.00 92.50 207 LYS A N 1
ATOM 1673 C CA . LYS A 1 207 ? 2.576 -7.543 15.750 1.00 92.50 207 LYS A CA 1
ATOM 1674 C C . LYS A 1 207 ? 1.556 -6.412 15.640 1.00 92.50 207 LYS A C 1
ATOM 1676 O O . LYS A 1 207 ? 0.357 -6.630 15.833 1.00 92.50 207 LYS A O 1
ATOM 1681 N N . THR A 1 208 ? 2.027 -5.224 15.279 1.00 95.38 208 THR A N 1
ATOM 1682 C CA . THR A 1 208 ? 1.177 -4.051 15.074 1.00 95.38 208 THR A CA 1
ATOM 1683 C C . THR A 1 208 ? 1.308 -3.493 13.666 1.00 95.38 208 THR A C 1
ATOM 1685 O O . THR A 1 208 ? 2.373 -3.595 13.059 1.00 95.38 208 THR A O 1
ATOM 1688 N N . TYR A 1 209 ? 0.241 -2.870 13.169 1.00 94.31 209 TYR A N 1
ATOM 1689 C CA . TYR A 1 209 ? 0.247 -2.133 11.907 1.00 94.31 209 TYR A CA 1
ATOM 1690 C C . TYR A 1 209 ? -0.321 -0.736 12.126 1.00 94.31 209 TYR A C 1
ATOM 1692 O O . TYR A 1 209 ? -1.393 -0.587 12.716 1.00 94.31 209 TYR A O 1
ATOM 1700 N N . ASP A 1 210 ? 0.402 0.270 11.646 1.00 95.12 210 ASP A N 1
ATOM 1701 C CA . ASP A 1 210 ? -0.033 1.659 11.697 1.00 95.12 210 ASP A CA 1
ATOM 1702 C C . ASP A 1 210 ? -0.982 1.965 10.535 1.00 95.12 210 ASP A C 1
ATOM 1704 O O . ASP A 1 210 ? -0.734 1.577 9.392 1.00 95.12 210 ASP A O 1
ATOM 1708 N N . LEU A 1 211 ? -2.052 2.690 10.845 1.00 96.88 211 LEU A N 1
ATOM 1709 C CA . LEU A 1 211 ? -3.026 3.219 9.900 1.00 96.88 211 LEU A CA 1
ATOM 1710 C C . LEU A 1 211 ? -3.091 4.741 10.031 1.00 96.88 211 LEU A C 1
ATOM 1712 O O . LEU A 1 211 ? -2.889 5.295 11.117 1.00 96.88 211 LEU A O 1
ATOM 1716 N N . GLU A 1 212 ? -3.420 5.404 8.931 1.00 96.81 212 GLU A N 1
ATOM 1717 C CA . GLU A 1 212 ? -3.662 6.843 8.895 1.00 96.81 212 GLU A CA 1
ATOM 1718 C C . GLU A 1 212 ? -5.156 7.130 9.072 1.00 96.81 212 GLU A C 1
ATOM 1720 O O . GLU A 1 212 ? -6.009 6.379 8.591 1.00 96.81 212 GLU A O 1
ATOM 1725 N N . VAL A 1 213 ? -5.466 8.213 9.780 1.00 97.75 213 VAL A N 1
ATOM 1726 C CA . VAL A 1 213 ? -6.835 8.688 10.000 1.00 97.75 213 VAL A CA 1
ATOM 1727 C C . VAL A 1 213 ? -6.976 10.057 9.358 1.00 97.75 213 VAL A C 1
ATOM 1729 O O . VAL A 1 213 ? -6.111 10.916 9.523 1.00 97.75 213 VAL A O 1
ATOM 1732 N N . GLU A 1 214 ? -8.076 10.257 8.645 1.00 96.56 214 GLU A N 1
ATOM 1733 C CA . GLU A 1 214 ? -8.488 11.563 8.146 1.00 96.56 214 GLU A CA 1
ATOM 1734 C C . GLU A 1 214 ? -9.903 11.865 8.630 1.00 96.56 214 GLU A C 1
ATOM 1736 O O . GLU A 1 214 ? -10.793 11.015 8.554 1.00 96.56 214 GLU A O 1
ATOM 1741 N N . LEU A 1 215 ? -10.113 13.079 9.136 1.00 96.25 215 LEU A N 1
ATOM 1742 C CA . LEU A 1 215 ? -11.434 13.550 9.524 1.00 96.25 215 LEU A CA 1
ATOM 1743 C C . LEU A 1 215 ? -12.079 14.308 8.364 1.00 96.25 215 LEU A C 1
ATOM 1745 O O . LEU A 1 215 ? -11.625 15.393 8.011 1.00 96.25 215 LEU A O 1
ATOM 1749 N N . ASP A 1 216 ? -13.198 13.800 7.850 1.00 93.00 216 ASP A N 1
ATOM 1750 C CA . ASP A 1 216 ? -14.081 14.567 6.965 1.00 93.00 216 ASP A CA 1
ATOM 1751 C C . ASP A 1 216 ? -15.421 14.809 7.666 1.00 93.00 216 ASP A C 1
ATOM 1753 O O . ASP A 1 216 ? -16.097 13.884 8.124 1.00 93.00 216 ASP A O 1
ATOM 1757 N N . ARG A 1 217 ? -15.774 16.092 7.825 1.00 92.19 217 ARG A N 1
ATOM 1758 C CA . ARG A 1 217 ? -16.946 16.562 8.592 1.00 92.19 217 ARG A CA 1
ATOM 1759 C C . ARG A 1 217 ? -17.053 15.927 9.990 1.00 92.19 217 ARG A C 1
ATOM 1761 O O . ARG A 1 217 ? -18.150 15.625 10.457 1.00 92.19 217 ARG A O 1
ATOM 1768 N N . GLY A 1 218 ? -15.911 15.713 10.648 1.00 90.69 218 GLY A N 1
ATOM 1769 C CA . GLY A 1 218 ? -15.821 15.120 11.988 1.00 90.69 218 GLY A CA 1
ATOM 1770 C C . GLY A 1 218 ? -15.976 13.596 12.040 1.00 90.69 218 GLY A C 1
ATOM 1771 O O . GLY A 1 218 ? -16.039 13.041 13.135 1.00 90.69 218 GLY A O 1
ATOM 1772 N N . LYS A 1 219 ? -16.041 12.906 10.894 1.00 94.81 219 LYS A N 1
ATOM 1773 C CA . LYS A 1 219 ? -16.074 11.438 10.824 1.00 94.81 219 LYS A CA 1
ATOM 1774 C C . LYS A 1 219 ? -14.683 10.880 10.506 1.00 94.81 219 LYS A C 1
ATOM 1776 O O . LYS A 1 219 ? -14.059 11.400 9.582 1.00 94.81 219 LYS A O 1
ATOM 1781 N N . PRO A 1 220 ? -14.199 9.839 11.215 1.00 97.06 220 PRO A N 1
ATOM 1782 C CA . PRO A 1 220 ? -12.890 9.256 10.948 1.00 97.06 220 PRO A CA 1
ATOM 1783 C C . PRO A 1 220 ? -12.933 8.267 9.782 1.00 97.06 220 PRO A C 1
ATOM 1785 O O . PRO A 1 220 ? -13.599 7.234 9.849 1.00 97.06 220 PRO A O 1
ATOM 1788 N N . TYR A 1 221 ? -12.149 8.546 8.747 1.00 97.88 221 TYR A N 1
ATOM 1789 C CA . TYR A 1 221 ? -11.883 7.646 7.630 1.00 97.88 221 TYR A CA 1
ATOM 1790 C C . TYR A 1 221 ? -10.485 7.060 7.782 1.00 97.88 221 TYR A C 1
ATOM 1792 O O . TYR A 1 221 ? -9.530 7.766 8.105 1.00 97.88 221 TYR A O 1
ATOM 1800 N N . ILE A 1 222 ? -10.377 5.753 7.577 1.00 98.06 222 ILE A N 1
ATOM 1801 C CA . ILE A 1 222 ? -9.164 4.988 7.834 1.00 98.06 222 ILE A CA 1
ATOM 1802 C C . ILE A 1 222 ? -8.476 4.652 6.519 1.00 98.06 222 ILE A C 1
ATOM 1804 O O . ILE A 1 222 ? -9.113 4.155 5.587 1.00 98.06 222 ILE A O 1
ATOM 1808 N N . TYR A 1 223 ? -7.165 4.871 6.479 1.00 96.75 223 TYR A N 1
ATOM 1809 C CA . TYR A 1 223 ? -6.316 4.630 5.322 1.00 96.75 223 TYR A CA 1
ATOM 1810 C C . TYR A 1 223 ? -5.112 3.758 5.691 1.00 96.75 223 TYR A C 1
ATOM 1812 O O . TYR A 1 223 ? -4.545 3.868 6.780 1.00 96.75 223 TYR A O 1
ATOM 1820 N N . SER A 1 224 ? -4.676 2.912 4.761 1.00 94.25 224 SER A N 1
ATOM 1821 C CA . SER A 1 224 ? -3.360 2.280 4.826 1.00 94.25 224 SER A CA 1
ATOM 1822 C C . SER A 1 224 ? -2.309 3.254 4.285 1.00 94.25 224 SER A C 1
ATOM 1824 O O . SER A 1 224 ? -2.486 3.765 3.174 1.00 94.25 224 SER A O 1
ATOM 1826 N N . PRO A 1 225 ? -1.183 3.465 4.991 1.00 92.25 225 PRO A N 1
ATOM 1827 C CA . PRO A 1 225 ? -0.053 4.221 4.453 1.00 92.25 225 PRO A CA 1
ATOM 1828 C C . PRO A 1 225 ? 0.702 3.456 3.352 1.00 92.25 225 PRO A C 1
ATOM 1830 O O . PRO A 1 225 ? 1.515 4.044 2.639 1.00 92.25 225 PRO A O 1
ATOM 1833 N N . PHE A 1 226 ? 0.447 2.152 3.211 1.00 91.88 226 PHE A N 1
ATOM 1834 C CA . PHE A 1 226 ? 1.081 1.272 2.234 1.00 91.88 226 PHE A CA 1
ATOM 1835 C C . PHE A 1 226 ? 0.144 0.955 1.065 1.00 91.88 226 PHE A C 1
ATOM 1837 O O . PHE A 1 226 ? -1.059 0.753 1.253 1.00 91.88 226 PHE A O 1
ATOM 1844 N N . LEU A 1 227 ? 0.728 0.844 -0.126 1.00 91.44 227 LEU A N 1
ATOM 1845 C CA . LEU A 1 227 ? 0.126 0.234 -1.305 1.00 91.44 227 LEU A CA 1
ATOM 1846 C C . LEU A 1 227 ? 0.547 -1.238 -1.365 1.00 91.44 227 LEU A C 1
ATOM 1848 O O . LEU A 1 227 ? 1.738 -1.541 -1.297 1.00 91.44 227 LEU A O 1
ATOM 1852 N N . TYR A 1 228 ? -0.424 -2.140 -1.501 1.00 91.06 228 TYR A N 1
ATOM 1853 C CA . TYR A 1 228 ? -0.193 -3.590 -1.565 1.00 91.06 228 TYR A CA 1
ATOM 1854 C C . TYR A 1 228 ? -0.339 -4.163 -2.978 1.00 91.06 228 TYR A C 1
ATOM 1856 O O . TYR A 1 228 ? 0.152 -5.256 -3.256 1.00 91.06 228 TYR A O 1
ATOM 1864 N N . SER A 1 229 ? -0.965 -3.417 -3.887 1.00 91.31 229 SER A N 1
ATOM 1865 C CA . SER A 1 229 ? -1.116 -3.784 -5.291 1.00 91.31 229 SER A CA 1
ATOM 1866 C C . SER A 1 229 ? -1.191 -2.556 -6.195 1.00 91.31 229 SER A C 1
ATOM 1868 O O . SER A 1 229 ? -1.392 -1.427 -5.733 1.00 91.31 229 SER A O 1
ATOM 1870 N N . THR A 1 230 ? -1.025 -2.771 -7.499 1.00 92.06 230 THR A N 1
ATOM 1871 C CA . THR A 1 230 ? -1.434 -1.795 -8.513 1.00 92.06 230 THR A CA 1
ATOM 1872 C C . THR A 1 230 ? -2.962 -1.721 -8.581 1.00 92.06 230 THR A C 1
ATOM 1874 O O . THR A 1 230 ? -3.631 -2.721 -8.328 1.00 92.06 230 THR A O 1
ATOM 1877 N N . PRO A 1 231 ? -3.559 -0.563 -8.899 1.00 91.81 231 PRO A N 1
ATOM 1878 C CA . PRO A 1 231 ? -4.998 -0.473 -9.126 1.00 91.81 231 PRO A CA 1
ATOM 1879 C C . PRO A 1 231 ? -5.389 -1.154 -10.442 1.00 91.81 231 PRO A C 1
ATOM 1881 O O . PRO A 1 231 ? -4.565 -1.266 -11.347 1.00 91.81 231 PRO A O 1
ATOM 1884 N N . ASP A 1 232 ? -6.662 -1.522 -10.579 1.00 93.44 232 ASP A N 1
ATOM 1885 C CA . ASP A 1 232 ? -7.212 -1.891 -11.883 1.00 93.44 232 ASP A CA 1
ATOM 1886 C C . ASP A 1 232 ? -7.199 -0.668 -12.816 1.00 93.44 232 ASP A C 1
ATOM 1888 O O . ASP A 1 232 ? -7.643 0.425 -12.439 1.00 93.44 232 ASP A O 1
ATOM 1892 N N . ILE A 1 233 ? -6.694 -0.835 -14.039 1.00 94.25 233 ILE A N 1
ATOM 1893 C CA . ILE A 1 233 ? -6.575 0.248 -15.024 1.00 94.25 233 ILE A CA 1
ATOM 1894 C C . ILE A 1 233 ? -7.140 -0.200 -16.371 1.00 94.25 233 ILE A C 1
ATOM 1896 O O . ILE A 1 233 ? -6.915 -1.313 -16.833 1.00 94.25 233 ILE A O 1
ATOM 1900 N N . VAL A 1 234 ? -7.864 0.703 -17.027 1.00 94.25 234 VAL A N 1
ATOM 1901 C CA . VAL A 1 234 ? -8.394 0.522 -18.382 1.00 94.25 234 VAL A CA 1
ATOM 1902 C C . VAL A 1 234 ? -8.003 1.732 -19.217 1.00 94.25 234 VAL A C 1
ATOM 1904 O O . VAL A 1 234 ? -8.178 2.859 -18.749 1.00 94.25 234 VAL A O 1
ATOM 1907 N N . TYR A 1 235 ? -7.480 1.502 -20.423 1.00 93.81 235 TYR A N 1
ATOM 1908 C CA . TYR A 1 235 ? -7.067 2.570 -21.341 1.00 93.81 235 TYR A CA 1
ATOM 1909 C C . TYR A 1 235 ? -7.050 2.136 -22.808 1.00 93.81 235 TYR A C 1
ATOM 1911 O O . TYR A 1 235 ? -7.156 0.950 -23.132 1.00 93.81 235 TYR A O 1
ATOM 1919 N N . ARG A 1 236 ? -6.891 3.109 -23.706 1.00 92.50 236 ARG A N 1
ATOM 1920 C CA . ARG A 1 236 ? -6.614 2.910 -25.137 1.00 92.50 236 ARG A CA 1
ATOM 1921 C C . ARG A 1 236 ? -5.188 3.349 -25.483 1.00 92.50 236 ARG A C 1
ATOM 1923 O O . ARG A 1 236 ? -4.639 4.231 -24.829 1.00 92.50 236 ARG A O 1
ATOM 1930 N N . SER A 1 237 ? -4.601 2.711 -26.496 1.00 83.56 237 SER A N 1
ATOM 1931 C CA . SER A 1 237 ? -3.288 3.060 -27.067 1.00 83.56 237 SER A CA 1
ATOM 1932 C C . SER A 1 237 ? -3.432 3.635 -28.463 1.00 83.56 237 SER A C 1
ATOM 1934 O O . SER A 1 237 ? -4.443 3.309 -29.126 1.00 83.56 237 SER A O 1
#

Mean predicted aligned error: 8.56 Å

pLDDT: mean 87.93, std 14.53, range [33.03, 98.44]

Radius of gyration: 22.46 Å; Cα contacts (8 Å, |Δi|>4): 446; chains: 1; bounding box: 82×35×51 Å

Foldseek 3Di:
DDDPPVVVVVVVVVVVVVPPPPDDDPPDQDWAFAEWEWEDDAQKTKIKTFTARDDVVLVVCVVVNQVVCVVVVCQFAVQFDWDFPDGDNGITIIMTGRQWDDDPQKTKGDKTFTNAWHQYWYWYHYPADPGTDIDFWAFQFFLVCVVHPSLVSNLCCCCPVVVVPQSPPWDWDDPDSFWIWTDDVPWIWIWGNPDQFWIWIAGPVRDIAIWGWHDDVNTTTITHSTDGIDHIDMHHD

Nearest PDB structures (foldseek):
  6sgb-assembly1_FU  TM=2.524E-01  e=2.608E+00  Trypanosoma brucei brucei
  2xco-assembly1_A-2  TM=4.095E-01  e=4.988E+00  Staphylococcus aureus subsp. aureus N315
  4gt8-assembly1_A  TM=2.734E-01  e=7.281E+00  Staphylococcus aureus subsp. aureus Mu50
  5n9s-assembly1_A  TM=1.753E-01  e=9.038E+00  Homo sapiens

Sequence (237 aa):
MKSALPIFVLLAILFAFLIPFSNGTPETRSMDFTSLTVNFDKTDALFTVNYDIGDMPRLFILLMGSKSLEPKLRSVFSGFDYDIIKMDQDKAVLRARNISRFDKGYYLHDSVRFGEGIKTVLYIYTPDSPEPKKYSRLYLFDWSNVPGNDNSKLLNFLRYDLEINWTKKAEIKKLDNNNIRVFSGNDSVDIVLVNDAKAIIKLRNGKTYDLEVELDRGKPYIYSPFLYSTPDIVYRS

Solvent-accessible surface area (backbone atoms only — not comparable to full-atom values): 13019 Å² total; per-residue (Å²): 139,83,78,64,65,65,57,54,51,53,51,48,53,58,52,57,71,66,57,73,76,91,84,63,80,81,76,67,85,59,69,45,43,62,30,39,36,39,40,52,53,72,35,29,30,44,35,40,39,31,37,45,44,62,74,72,54,46,58,52,32,71,76,68,38,43,71,77,51,48,66,60,53,50,47,36,47,57,61,52,58,64,48,80,79,46,65,53,88,48,38,34,35,33,41,37,51,73,59,25,47,80,54,99,82,28,30,42,26,67,60,44,48,39,61,46,68,41,59,41,36,38,36,39,38,41,74,73,41,100,63,60,51,76,46,63,52,36,83,50,35,46,54,83,32,48,67,56,90,29,42,65,41,50,35,47,44,42,26,68,75,66,60,41,65,72,37,82,78,36,50,68,44,62,79,52,100,44,32,38,38,38,35,47,93,92,46,53,38,41,36,35,55,76,52,76,55,33,30,39,39,40,37,83,88,71,55,69,46,76,30,38,33,45,65,61,98,84,42,49,34,36,26,34,56,38,45,46,50,51,73,72,45,77,44,43,123